Protein AF-A0A812I9F2-F1 (afdb_monomer_lite)

Structure (mmCIF, N/CA/C/O backbone):
data_AF-A0A812I9F2-F1
#
_entry.id   AF-A0A812I9F2-F1
#
loop_
_atom_site.group_PDB
_atom_site.id
_atom_site.type_symbol
_atom_site.label_atom_id
_atom_site.label_alt_id
_atom_site.label_comp_id
_atom_site.label_asym_id
_atom_site.label_entity_id
_atom_site.label_seq_id
_atom_site.pdbx_PDB_ins_code
_atom_site.Cartn_x
_atom_site.Cartn_y
_atom_site.Cartn_z
_atom_site.occupancy
_atom_site.B_iso_or_equiv
_atom_site.auth_seq_id
_atom_site.auth_comp_id
_atom_site.auth_asym_id
_atom_site.auth_atom_id
_atom_site.pdbx_PDB_model_num
ATOM 1 N N . MET A 1 1 ? -6.091 -24.718 44.432 1.00 31.22 1 MET A N 1
ATOM 2 C CA . MET A 1 1 ? -5.448 -23.466 44.876 1.00 31.22 1 MET A CA 1
ATOM 3 C C . MET A 1 1 ? -4.176 -23.290 44.052 1.00 31.22 1 MET A C 1
ATOM 5 O O . MET A 1 1 ? -3.181 -23.912 44.378 1.00 31.22 1 MET A O 1
ATOM 9 N N . LEU A 1 2 ? -4.285 -22.594 42.913 1.00 21.11 2 LEU A N 1
ATOM 10 C CA . LEU A 1 2 ? -3.219 -21.982 42.092 1.00 21.11 2 LEU A CA 1
ATOM 11 C C . LEU A 1 2 ? -3.904 -21.453 40.820 1.00 21.11 2 LEU A C 1
ATOM 13 O O . LEU A 1 2 ? -3.881 -22.077 39.764 1.00 21.11 2 LEU A O 1
ATOM 17 N N . SER A 1 3 ? -4.612 -20.332 40.969 1.00 21.31 3 SER A N 1
ATOM 18 C CA . SER A 1 3 ? -5.111 -19.554 39.835 1.00 21.31 3 SER A CA 1
ATOM 19 C C . SER A 1 3 ? -4.039 -18.527 39.496 1.00 21.31 3 SER A C 1
ATOM 21 O O . SER A 1 3 ? -3.909 -17.521 40.187 1.00 21.31 3 SER A O 1
ATOM 23 N N . PHE A 1 4 ? -3.248 -18.793 38.459 1.00 21.31 4 PHE A N 1
ATOM 24 C CA . PHE A 1 4 ? -2.405 -17.769 37.852 1.00 21.31 4 PHE A CA 1
ATOM 25 C C . PHE A 1 4 ? -3.306 -16.850 37.021 1.00 21.31 4 PHE A C 1
ATOM 27 O O . PHE A 1 4 ? -3.625 -17.158 35.876 1.00 21.31 4 PHE A O 1
ATOM 34 N N . TYR A 1 5 ? -3.748 -15.740 37.610 1.00 24.72 5 TYR A N 1
ATOM 35 C CA . TYR A 1 5 ? -4.308 -14.618 36.859 1.00 24.72 5 TYR A CA 1
ATOM 36 C C . TYR A 1 5 ? -3.137 -13.795 36.311 1.00 24.72 5 TYR A C 1
ATOM 38 O O . TYR A 1 5 ? -2.415 -13.158 37.072 1.00 24.72 5 TYR A O 1
ATOM 46 N N . HIS A 1 6 ? -2.903 -13.859 35.001 1.00 27.20 6 HIS A N 1
ATOM 47 C CA . HIS A 1 6 ? -2.081 -12.870 34.303 1.00 27.20 6 HIS A CA 1
ATOM 48 C C . HIS A 1 6 ? -2.978 -11.681 33.950 1.00 27.20 6 HIS A C 1
ATOM 50 O O . HIS A 1 6 ? -4.017 -11.870 33.320 1.00 27.20 6 HIS A O 1
ATOM 56 N N . SER A 1 7 ? -2.574 -10.481 34.363 1.00 28.03 7 SER A N 1
ATOM 57 C CA . SER A 1 7 ? -3.155 -9.200 33.954 1.00 28.03 7 SER A CA 1
ATOM 58 C C . SER A 1 7 ? -3.117 -9.083 32.429 1.00 28.03 7 SER A C 1
ATOM 60 O O . SER A 1 7 ? -2.037 -9.067 31.835 1.00 28.03 7 SER A O 1
ATOM 62 N N . GLY A 1 8 ? -4.283 -9.075 31.784 1.00 29.31 8 GLY A N 1
ATOM 63 C CA . GLY A 1 8 ? -4.397 -9.038 30.331 1.00 29.31 8 GLY A CA 1
ATOM 64 C C . GLY A 1 8 ? -4.693 -7.626 29.848 1.00 29.31 8 GLY A C 1
ATOM 65 O O . GLY A 1 8 ? -5.786 -7.117 30.036 1.00 29.31 8 GLY A O 1
ATOM 66 N N . HIS A 1 9 ? -3.762 -6.975 29.156 1.00 29.94 9 HIS A N 1
ATOM 67 C CA . HIS A 1 9 ? -4.069 -5.686 28.530 1.00 29.94 9 HIS A CA 1
ATOM 68 C C . HIS A 1 9 ? -4.963 -5.890 27.303 1.00 29.94 9 HIS A C 1
ATOM 70 O O . HIS A 1 9 ? -4.575 -6.551 26.328 1.00 29.94 9 HIS A O 1
ATOM 76 N N . ILE A 1 10 ? -6.173 -5.332 27.342 1.00 27.94 10 ILE A N 1
ATOM 77 C CA . ILE A 1 10 ? -7.157 -5.410 26.260 1.00 27.94 10 ILE A CA 1
ATOM 78 C C . ILE A 1 10 ? -7.170 -4.094 25.496 1.00 27.94 10 ILE A C 1
ATOM 80 O O . ILE A 1 10 ? -7.808 -3.138 25.907 1.00 27.94 10 ILE A O 1
ATOM 84 N N . ILE A 1 11 ? -6.543 -4.038 24.325 1.00 30.27 11 ILE A N 1
ATOM 85 C CA . ILE A 1 11 ? -6.516 -2.808 23.527 1.00 30.27 11 ILE A CA 1
ATOM 86 C C . ILE A 1 11 ? -7.736 -2.734 22.602 1.00 30.27 11 ILE A C 1
ATOM 88 O O . ILE A 1 11 ? -7.785 -3.315 21.521 1.00 30.27 11 ILE A O 1
ATOM 92 N N . GLY A 1 12 ? -8.750 -1.990 23.043 1.00 31.00 12 GLY A N 1
ATOM 93 C CA . GLY A 1 12 ? -9.941 -1.654 22.262 1.00 31.00 12 GLY A CA 1
ATOM 94 C C . GLY A 1 12 ? -9.641 -0.662 21.138 1.00 31.00 12 GLY A C 1
ATOM 95 O O . GLY A 1 12 ? -9.859 0.538 21.272 1.00 31.00 12 GLY A O 1
ATOM 96 N N . LEU A 1 13 ? -9.142 -1.166 20.015 1.00 38.97 13 LEU A N 1
ATOM 97 C CA . LEU A 1 13 ? -8.785 -0.362 18.850 1.00 38.97 13 LEU A CA 1
ATOM 98 C C . LEU A 1 13 ? -9.997 -0.122 17.947 1.00 38.97 13 LEU A C 1
ATOM 100 O O . LEU A 1 13 ? -10.330 -0.918 17.078 1.00 38.97 13 LEU A O 1
ATOM 104 N N . ILE A 1 14 ? -10.654 1.003 18.166 1.00 39.31 14 ILE A N 1
ATOM 105 C CA . ILE A 1 14 ? -11.904 1.339 17.505 1.00 39.31 14 ILE A CA 1
ATOM 106 C C . ILE A 1 14 ? -11.666 1.792 16.060 1.00 39.31 14 ILE A C 1
ATOM 108 O O . ILE A 1 14 ? -11.095 2.849 15.810 1.00 39.31 14 ILE A O 1
ATOM 112 N N . TYR A 1 15 ? -12.154 1.002 15.104 1.00 33.28 15 TYR A N 1
ATOM 113 C CA . TYR A 1 15 ? -12.151 1.331 13.677 1.00 33.28 15 TYR A CA 1
ATOM 114 C C . TYR A 1 15 ? -13.565 1.331 13.106 1.00 33.28 15 TYR A C 1
ATOM 116 O O . TYR A 1 15 ? -14.396 0.518 13.515 1.00 33.28 15 TYR A O 1
ATOM 124 N N . CYS A 1 16 ? -13.801 2.211 12.134 1.00 28.17 16 CYS A N 1
ATOM 125 C CA . CYS A 1 16 ? -14.999 2.254 11.309 1.00 28.17 16 CYS A CA 1
ATOM 126 C C . CYS A 1 16 ? -14.646 2.518 9.844 1.00 28.17 16 CYS A C 1
ATOM 128 O O . CYS A 1 16 ? -13.629 3.135 9.536 1.00 28.17 16 CYS A O 1
ATOM 130 N N . ASN A 1 17 ? -15.434 1.936 8.944 1.00 40.22 17 ASN A N 1
ATOM 131 C CA . ASN A 1 17 ? -14.971 1.496 7.633 1.00 40.22 17 ASN A CA 1
ATOM 132 C C . ASN A 1 17 ? -15.967 1.882 6.528 1.00 40.22 17 ASN A C 1
ATOM 134 O O . ASN A 1 17 ? -17.121 1.470 6.593 1.00 40.22 17 ASN A O 1
ATOM 138 N N . GLY A 1 18 ? -15.503 2.611 5.505 1.00 26.86 18 GLY A N 1
ATOM 139 C CA . GLY A 1 18 ? -16.322 3.014 4.349 1.00 26.86 18 GLY A CA 1
ATOM 140 C C . GLY A 1 18 ? -15.877 4.277 3.600 1.00 26.86 18 GLY A C 1
ATOM 141 O O . GLY A 1 18 ? -16.561 4.716 2.689 1.00 26.86 18 GLY A O 1
ATOM 142 N N . SER A 1 19 ? -14.762 4.889 3.985 1.00 23.67 19 SER A N 1
ATOM 143 C CA . SER A 1 19 ? -13.927 5.824 3.224 1.00 23.67 19 SER A CA 1
ATOM 144 C C . SER A 1 19 ? -12.768 6.094 4.152 1.00 23.67 19 SER A C 1
ATOM 146 O O . SER A 1 19 ? -12.944 6.650 5.231 1.00 23.67 19 SER A O 1
ATOM 148 N N . VAL A 1 20 ? -11.567 5.683 3.781 1.00 25.41 20 VAL A N 1
ATOM 149 C CA . VAL A 1 20 ? -10.409 6.273 4.428 1.00 25.41 20 VAL A CA 1
ATOM 150 C C . VAL A 1 20 ? -10.506 7.710 3.907 1.00 25.41 20 VAL A C 1
ATOM 152 O O . VAL A 1 20 ? -10.278 7.878 2.720 1.00 25.41 20 VAL A O 1
ATOM 155 N N . THR A 1 21 ? -10.890 8.692 4.739 1.00 22.19 21 THR A N 1
ATOM 156 C CA . THR A 1 21 ? -10.525 10.128 4.746 1.00 22.19 21 THR A CA 1
ATOM 157 C C . THR A 1 21 ? -10.865 10.731 6.124 1.00 22.19 21 THR A C 1
ATOM 159 O O . THR A 1 21 ? -11.982 10.574 6.593 1.00 22.19 21 THR A O 1
ATOM 162 N N . VAL A 1 22 ? -9.903 11.399 6.774 1.00 23.80 22 VAL A N 1
ATOM 163 C CA . VAL A 1 22 ? -10.093 12.483 7.751 1.00 23.80 22 VAL A CA 1
ATOM 164 C C . VAL A 1 22 ? -9.168 13.637 7.300 1.00 23.80 22 VAL A C 1
ATOM 166 O O . VAL A 1 22 ? -8.305 14.107 8.021 1.00 23.80 22 VAL A O 1
ATOM 169 N N . ALA A 1 23 ? -9.244 14.085 6.047 1.00 21.00 23 ALA A N 1
ATOM 170 C CA . ALA A 1 23 ? -10.250 15.113 5.766 1.00 21.00 23 ALA A CA 1
ATOM 171 C C . ALA A 1 23 ? -11.642 14.714 6.195 1.00 21.00 23 ALA A C 1
ATOM 173 O O . ALA A 1 23 ? -12.295 13.853 5.612 1.00 21.00 23 ALA A O 1
ATOM 174 N N . PHE A 1 24 ? -12.163 15.463 7.140 1.00 28.53 24 PHE A N 1
ATOM 175 C CA . PHE A 1 24 ? -13.543 15.824 6.954 1.00 28.53 24 PHE A CA 1
ATOM 176 C C . PHE A 1 24 ? -13.554 16.998 5.979 1.00 28.53 24 PHE A C 1
ATOM 178 O O . PHE A 1 24 ? -13.071 18.068 6.339 1.00 28.53 24 PHE A O 1
ATOM 185 N N . PRO A 1 25 ? -14.204 16.889 4.816 1.00 25.45 25 PRO A N 1
ATOM 186 C CA . PRO A 1 25 ? -15.279 17.820 4.587 1.00 25.45 25 PRO A CA 1
ATOM 187 C C . PRO A 1 25 ? -16.397 17.428 5.552 1.00 25.45 25 PRO A C 1
ATOM 189 O O . PRO A 1 25 ? -17.146 16.505 5.275 1.00 25.45 25 PRO A O 1
ATOM 192 N N . ALA A 1 26 ? -16.472 18.055 6.724 1.00 33.19 26 ALA A N 1
ATOM 193 C CA . ALA A 1 26 ? -17.659 18.097 7.587 1.00 33.19 26 ALA A CA 1
ATOM 194 C C . ALA A 1 26 ? -18.512 16.811 7.856 1.00 33.19 26 ALA A C 1
ATOM 196 O O . ALA A 1 26 ? -19.620 16.963 8.365 1.00 33.19 26 ALA A O 1
ATOM 197 N N . ARG A 1 27 ? -18.103 15.563 7.546 1.00 38.56 27 ARG A N 1
ATOM 198 C CA . ARG A 1 27 ? -18.991 14.378 7.634 1.00 38.56 27 ARG A CA 1
ATOM 199 C C . ARG A 1 27 ? -18.264 13.079 8.000 1.00 38.56 27 ARG A C 1
ATOM 201 O O . ARG A 1 27 ? -18.002 12.240 7.147 1.00 38.56 27 ARG A O 1
ATOM 208 N N . CYS A 1 28 ? -18.013 12.874 9.292 1.00 53.62 28 CYS A N 1
ATOM 209 C CA . CYS A 1 28 ? -17.974 11.516 9.841 1.00 53.62 28 CYS A CA 1
ATOM 210 C C . CYS A 1 28 ? -19.391 10.965 9.690 1.00 53.62 28 CYS A C 1
ATOM 212 O O . CYS A 1 28 ? -20.335 11.603 10.166 1.00 53.62 28 CYS A O 1
ATOM 214 N N . ALA A 1 29 ? -19.578 9.844 8.992 1.00 61.56 29 ALA A N 1
ATOM 215 C CA . ALA A 1 29 ? -20.908 9.265 8.918 1.00 61.56 29 ALA A CA 1
ATOM 216 C C . ALA A 1 29 ? -21.316 8.859 10.338 1.00 61.56 29 ALA A C 1
ATOM 218 O O . ALA A 1 29 ? -20.565 8.192 11.045 1.00 61.56 29 ALA A O 1
ATOM 219 N N . ALA A 1 30 ? -22.510 9.255 10.780 1.00 75.75 30 ALA A N 1
ATOM 220 C CA . ALA A 1 30 ? -22.985 8.956 12.134 1.00 75.75 30 ALA A CA 1
ATOM 221 C C . ALA A 1 30 ? -22.925 7.449 12.475 1.00 75.75 30 ALA A C 1
ATOM 223 O O . ALA A 1 30 ? -22.800 7.074 13.638 1.00 75.75 30 ALA A O 1
ATOM 224 N N . GLN A 1 31 ? -22.967 6.590 11.452 1.00 78.19 31 GLN A N 1
ATOM 225 C CA . GLN A 1 31 ? -22.840 5.136 11.559 1.00 78.19 31 GLN A CA 1
ATOM 226 C C . GLN A 1 31 ? -21.445 4.684 12.013 1.00 78.19 31 GLN A C 1
ATOM 228 O O . GLN A 1 31 ? -21.349 3.753 12.806 1.00 78.19 31 GLN A O 1
ATOM 233 N N . ASP A 1 32 ? -20.379 5.367 11.592 1.00 80.44 32 ASP A N 1
ATOM 234 C CA . ASP A 1 32 ? -19.016 5.050 12.024 1.00 80.44 32 ASP A CA 1
ATOM 235 C C . ASP A 1 32 ? -18.849 5.352 13.520 1.00 80.44 32 ASP A C 1
ATOM 237 O O . ASP A 1 32 ? -18.303 4.571 14.292 1.00 80.44 32 ASP A O 1
ATOM 241 N N . ILE A 1 33 ? -19.447 6.437 14.007 1.00 85.31 33 ILE A N 1
ATOM 242 C CA . ILE A 1 33 ? -19.445 6.713 15.448 1.00 85.31 33 ILE A CA 1
ATOM 243 C C . ILE A 1 33 ? -20.237 5.634 16.214 1.00 85.31 33 ILE A C 1
ATOM 245 O O . ILE A 1 33 ? -19.860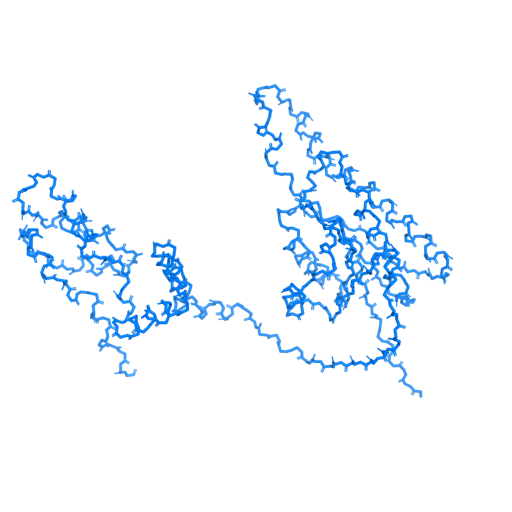 5.247 17.319 1.00 85.31 33 ILE A O 1
ATOM 249 N N . GLN A 1 34 ? -21.315 5.097 15.639 1.00 88.38 34 GLN A N 1
ATOM 250 C CA . GLN A 1 34 ? -22.081 4.014 16.264 1.00 88.38 34 GLN A CA 1
ATOM 251 C C . GLN A 1 34 ? -21.315 2.688 16.303 1.00 88.38 34 GLN A C 1
ATOM 253 O O . GLN A 1 34 ? -21.336 2.016 17.337 1.00 88.38 34 GLN A O 1
ATOM 258 N N . GLY A 1 35 ? -20.628 2.320 15.218 1.00 86.50 35 GLY A N 1
ATOM 259 C CA . GLY A 1 35 ? -19.768 1.137 15.186 1.00 86.50 35 GLY A CA 1
ATOM 260 C C . GLY A 1 35 ? -18.638 1.246 16.205 1.00 86.50 35 GLY A C 1
ATOM 261 O O . GLY A 1 35 ? -18.375 0.306 16.957 1.00 86.50 35 GLY A O 1
ATOM 262 N N . ALA A 1 36 ? -18.053 2.438 16.308 1.00 88.69 36 ALA A N 1
ATOM 263 C CA . ALA A 1 36 ? -17.041 2.778 17.290 1.00 88.69 36 ALA A CA 1
ATOM 264 C C . ALA A 1 36 ? -17.523 2.621 18.737 1.00 88.69 36 ALA A C 1
ATOM 266 O O . ALA A 1 36 ? -16.883 1.941 19.542 1.00 88.69 36 ALA A O 1
ATOM 267 N N . LYS A 1 37 ? -18.694 3.190 19.049 1.00 92.25 37 LYS A N 1
ATOM 268 C CA . LYS A 1 37 ? -19.346 3.022 20.351 1.00 92.25 37 LYS A CA 1
ATOM 269 C C . LYS A 1 37 ? -19.558 1.538 20.657 1.00 92.25 37 LYS A C 1
ATOM 271 O O . LYS A 1 37 ? -19.169 1.095 21.726 1.00 92.25 37 LYS A O 1
ATOM 276 N N . GLN A 1 38 ? -20.091 0.744 19.727 1.00 88.38 38 GLN A N 1
ATOM 277 C CA . GLN A 1 38 ? -20.343 -0.692 19.943 1.00 88.38 38 GLN A CA 1
ATOM 278 C C . GLN A 1 38 ? -19.075 -1.501 20.228 1.00 88.38 38 GLN A C 1
ATOM 280 O O . GLN A 1 38 ? -19.081 -2.323 21.145 1.00 88.38 38 GLN A O 1
ATOM 285 N N . ALA A 1 39 ? -17.997 -1.254 19.480 1.00 87.06 39 ALA A N 1
ATOM 286 C CA . ALA A 1 39 ? -16.708 -1.889 19.732 1.00 87.06 39 ALA A CA 1
ATOM 287 C C . ALA A 1 39 ? -16.196 -1.572 21.144 1.00 87.06 39 ALA A C 1
ATOM 289 O O . ALA A 1 39 ? -15.760 -2.482 21.848 1.00 87.06 39 ALA A O 1
ATOM 290 N N . MET A 1 40 ? -16.339 -0.317 21.589 1.00 91.94 40 MET A N 1
ATOM 291 C CA . MET A 1 40 ? -15.997 0.089 22.955 1.00 91.94 40 MET A CA 1
ATOM 292 C C . MET A 1 40 ? -16.831 -0.654 24.004 1.00 91.94 40 MET A C 1
ATOM 294 O O . MET A 1 40 ? -16.274 -1.224 24.939 1.00 91.94 40 MET A O 1
ATOM 298 N N . ARG A 1 41 ? -18.161 -0.714 23.829 1.00 92.94 41 ARG A N 1
ATOM 299 C CA . ARG A 1 41 ? -19.055 -1.423 24.763 1.00 92.94 41 ARG A CA 1
ATOM 300 C C . ARG A 1 41 ? -18.653 -2.889 24.918 1.00 92.94 41 ARG A C 1
ATOM 302 O O . ARG A 1 41 ? -18.578 -3.389 26.034 1.00 92.94 41 ARG A O 1
ATOM 309 N N . LYS A 1 42 ? -18.341 -3.563 23.806 1.00 89.44 42 LYS A N 1
ATOM 310 C CA . LYS A 1 42 ? -17.907 -4.967 23.816 1.00 89.44 42 LYS A CA 1
ATOM 311 C C . LYS A 1 42 ? -16.530 -5.153 24.457 1.00 89.44 42 LYS A C 1
ATOM 313 O O . LYS A 1 42 ? -16.326 -6.134 25.165 1.00 89.44 42 LYS A O 1
ATOM 318 N N . ALA A 1 43 ? -15.601 -4.223 24.235 1.00 88.50 43 ALA A N 1
ATOM 319 C CA . ALA A 1 43 ? -14.299 -4.257 24.894 1.00 88.50 43 ALA A CA 1
ATOM 320 C C . ALA A 1 43 ? -14.445 -4.152 26.425 1.00 88.50 43 ALA A C 1
ATOM 322 O O . ALA A 1 43 ? -13.840 -4.941 27.144 1.00 88.50 43 ALA A O 1
ATOM 323 N N . ILE A 1 44 ? -15.302 -3.250 26.920 1.00 90.75 44 ILE A N 1
ATOM 324 C CA . ILE A 1 44 ? -15.586 -3.065 28.358 1.00 90.75 44 ILE A CA 1
ATOM 325 C C . ILE A 1 44 ? -16.320 -4.277 28.961 1.00 90.75 44 ILE A C 1
ATOM 327 O O . ILE A 1 44 ? -16.045 -4.688 30.093 1.00 90.75 44 ILE A O 1
ATOM 331 N N . ASP A 1 45 ? -17.245 -4.876 28.209 1.00 92.00 45 ASP A N 1
ATOM 332 C CA . ASP A 1 45 ? -17.974 -6.075 28.632 1.00 92.00 45 ASP A CA 1
ATOM 333 C C . ASP A 1 45 ? -17.022 -7.254 28.900 1.00 92.00 45 ASP A C 1
ATOM 335 O O . ASP A 1 45 ? -17.116 -7.915 29.938 1.00 92.00 45 ASP A O 1
ATOM 339 N N . ILE A 1 46 ? -16.032 -7.446 28.022 1.00 88.00 46 ILE A N 1
ATOM 340 C CA . ILE A 1 46 ? -15.046 -8.533 28.117 1.00 88.00 46 ILE A CA 1
ATOM 341 C C . ILE A 1 46 ? -13.911 -8.211 29.103 1.00 88.00 46 ILE A C 1
ATOM 343 O O . ILE A 1 46 ? -13.360 -9.131 29.709 1.00 88.00 46 ILE A O 1
ATOM 347 N N . ALA A 1 47 ? -13.577 -6.934 29.294 1.00 86.56 47 ALA A N 1
ATOM 348 C CA . ALA A 1 47 ? -12.498 -6.510 30.181 1.00 86.56 47 ALA A CA 1
ATOM 349 C C . ALA A 1 47 ? -12.741 -6.869 31.653 1.00 86.56 47 ALA A C 1
ATOM 351 O O . ALA A 1 47 ? -13.856 -6.761 32.185 1.00 86.56 47 ALA A O 1
ATOM 352 N N . GLN A 1 48 ? -11.667 -7.297 32.313 1.00 88.50 48 GLN A N 1
ATOM 353 C CA . GLN A 1 48 ? -11.602 -7.599 33.737 1.00 88.50 48 GLN A CA 1
ATOM 354 C C . GLN A 1 48 ? -11.064 -6.392 34.527 1.00 88.50 48 GLN A C 1
ATOM 356 O O . GLN A 1 48 ? -10.404 -5.517 33.961 1.00 88.50 48 GLN A O 1
ATOM 361 N N . PRO A 1 49 ? -11.337 -6.309 35.843 1.00 87.75 49 PRO A N 1
ATOM 362 C CA . PRO A 1 49 ? -10.736 -5.285 36.692 1.00 87.75 49 PRO A CA 1
ATOM 363 C C . PRO A 1 49 ? -9.205 -5.367 36.643 1.00 87.75 49 PRO A C 1
ATOM 365 O O . PRO A 1 49 ? -8.633 -6.422 36.909 1.00 87.75 49 PRO A O 1
ATOM 368 N N . GLY A 1 50 ? -8.553 -4.251 36.316 1.00 85.19 50 GLY A N 1
ATOM 369 C CA . GLY A 1 50 ? -7.100 -4.175 36.131 1.00 85.19 50 GLY A CA 1
ATOM 370 C C . GLY A 1 50 ? -6.641 -4.207 34.671 1.00 85.19 50 GLY A C 1
ATOM 371 O O . GLY A 1 50 ? -5.489 -3.867 34.404 1.00 85.19 50 GLY A O 1
ATOM 372 N N . ASP A 1 51 ? -7.526 -4.533 33.725 1.00 86.69 51 ASP A N 1
ATOM 373 C CA . ASP A 1 51 ? -7.208 -4.433 32.303 1.00 86.69 51 ASP A CA 1
ATOM 374 C C . ASP A 1 51 ? -7.126 -2.956 31.875 1.00 86.69 51 ASP A C 1
ATOM 376 O O . ASP A 1 51 ? -7.822 -2.079 32.402 1.00 86.69 51 ASP A O 1
ATOM 380 N N . LYS A 1 52 ? -6.277 -2.674 30.882 1.00 88.06 52 LYS A N 1
ATOM 381 C CA . LYS A 1 52 ? -6.154 -1.350 30.261 1.00 88.06 52 LYS A CA 1
ATOM 382 C C . LYS A 1 52 ? -6.669 -1.374 28.828 1.00 88.06 52 LYS A C 1
ATOM 384 O O . LYS A 1 52 ? -6.184 -2.162 28.018 1.00 88.06 52 LYS A O 1
ATOM 389 N N . ILE A 1 53 ? -7.576 -0.450 28.509 1.00 87.81 53 ILE A N 1
ATOM 390 C CA . ILE A 1 53 ? -8.107 -0.209 27.166 1.00 87.81 53 ILE A CA 1
ATOM 391 C C . ILE A 1 53 ? -7.407 0.990 26.539 1.00 87.81 53 ILE A C 1
ATOM 393 O O . ILE A 1 53 ? -7.330 2.052 27.143 1.00 87.81 53 ILE A O 1
ATOM 397 N N . VAL A 1 54 ? -6.909 0.840 25.309 1.00 87.81 54 VAL A N 1
ATOM 398 C CA . VAL A 1 54 ? -6.347 1.955 24.532 1.00 87.81 54 VAL A CA 1
ATOM 399 C C . VAL A 1 54 ? -7.219 2.203 23.304 1.00 87.81 54 VAL A C 1
ATOM 401 O O . VAL A 1 54 ? -7.218 1.411 22.365 1.00 87.81 54 VAL A O 1
ATOM 404 N N . ALA A 1 55 ? -7.956 3.308 23.318 1.00 89.38 55 ALA A N 1
ATOM 405 C CA . ALA A 1 55 ? -8.769 3.783 22.211 1.00 89.38 55 ALA A CA 1
ATOM 406 C C . ALA A 1 55 ? -7.902 4.599 21.247 1.00 89.38 55 ALA A C 1
ATOM 408 O O . ALA A 1 55 ? -7.381 5.658 21.605 1.00 89.38 55 ALA A O 1
ATOM 409 N N . LEU A 1 56 ? -7.751 4.118 20.015 1.00 87.06 56 LEU A N 1
ATOM 410 C CA . LEU A 1 56 ? -6.933 4.779 19.004 1.00 87.06 56 LEU A CA 1
ATOM 411 C C . LEU A 1 56 ? -7.795 5.529 17.986 1.00 87.06 56 LEU A C 1
ATOM 413 O O . LEU A 1 56 ? -8.768 4.981 17.477 1.00 87.06 56 LEU A O 1
ATOM 417 N N . ASN A 1 57 ? -7.384 6.743 17.631 1.00 86.88 57 ASN A N 1
ATOM 418 C CA . ASN A 1 57 ? -7.895 7.472 16.475 1.00 86.88 57 ASN A CA 1
ATOM 419 C C . ASN A 1 57 ? -6.769 7.670 15.445 1.00 86.88 57 ASN A C 1
ATOM 421 O O . ASN A 1 57 ? -5.716 8.220 15.783 1.00 86.88 57 ASN A O 1
ATOM 425 N N . ILE A 1 58 ? -6.990 7.233 14.203 1.00 85.56 58 ILE A N 1
ATOM 426 C CA . ILE A 1 58 ? -6.083 7.449 13.066 1.00 85.56 58 ILE A CA 1
ATOM 427 C C . ILE A 1 58 ? -6.803 8.371 12.084 1.00 85.56 58 ILE A C 1
ATOM 429 O O . ILE A 1 58 ? -7.679 7.909 11.346 1.00 85.56 58 ILE A O 1
ATOM 433 N N . PRO A 1 59 ? -6.464 9.669 12.050 1.00 81.69 59 PRO A N 1
ATOM 434 C CA . PRO A 1 59 ? -6.945 10.534 10.986 1.00 81.69 59 PRO A CA 1
ATOM 435 C C . PRO A 1 59 ? -6.422 9.994 9.645 1.00 81.69 59 PRO A C 1
ATOM 437 O O . PRO A 1 59 ? -5.267 9.580 9.566 1.00 81.69 59 PRO A O 1
ATOM 440 N N . LYS A 1 60 ? -7.197 9.999 8.557 1.00 76.31 60 LYS A N 1
ATOM 441 C CA . LYS A 1 60 ? -6.536 9.896 7.245 1.00 76.31 60 LYS A CA 1
ATOM 442 C C . LYS A 1 60 ? -5.946 11.242 6.879 1.00 76.31 60 LYS A C 1
ATOM 444 O O . LYS A 1 60 ? -6.567 12.261 7.140 1.00 76.31 60 LYS A O 1
ATOM 449 N N . LEU A 1 61 ? -4.867 11.247 6.117 1.00 71.81 61 LEU A N 1
ATOM 450 C CA . LEU A 1 61 ? -4.579 12.389 5.261 1.00 71.81 61 LEU A CA 1
ATOM 451 C C . LEU A 1 61 ? -5.771 12.738 4.361 1.00 71.81 61 LEU A C 1
ATOM 453 O O . LEU A 1 61 ? -6.331 11.895 3.657 1.00 71.81 61 LEU A O 1
ATOM 457 N N . VAL A 1 62 ? -6.159 14.009 4.402 1.00 64.44 62 VAL A N 1
ATOM 458 C CA . VAL A 1 62 ? -7.015 14.602 3.382 1.00 64.44 62 VAL A CA 1
ATOM 459 C C . VAL A 1 62 ? -6.314 14.427 2.040 1.00 64.44 62 VAL A C 1
ATOM 461 O O . VAL A 1 62 ? -5.177 14.878 1.930 1.00 64.44 62 VAL A O 1
ATOM 464 N N . PRO A 1 63 ? -6.928 13.796 1.023 1.00 56.66 63 PRO A N 1
ATOM 465 C CA . PRO A 1 63 ? -6.375 13.856 -0.314 1.00 56.66 63 PRO A CA 1
ATOM 466 C C . PRO A 1 63 ? -6.231 15.323 -0.710 1.00 56.66 63 PRO A C 1
ATOM 468 O O . PRO A 1 63 ? -7.197 16.086 -0.619 1.00 56.66 63 PRO A O 1
ATOM 471 N N . GLU A 1 64 ? -5.048 15.688 -1.197 1.00 55.25 64 GLU A N 1
ATOM 472 C CA . GLU A 1 64 ? -4.729 16.990 -1.801 1.00 55.25 64 GLU A CA 1
ATOM 473 C C . GLU A 1 64 ? -5.767 17.418 -2.855 1.00 55.25 64 GLU A C 1
ATOM 475 O O . GLU A 1 64 ? -5.913 18.596 -3.155 1.00 55.25 64 GLU A O 1
ATOM 480 N N . MET A 1 65 ? -6.584 16.480 -3.341 1.00 50.22 65 MET A N 1
ATOM 481 C CA . MET A 1 65 ? -7.737 16.735 -4.195 1.00 50.22 65 MET A CA 1
ATOM 482 C C . MET A 1 65 ? -8.772 17.734 -3.649 1.00 50.22 65 MET A C 1
ATOM 484 O O . MET A 1 65 ? -9.469 18.350 -4.446 1.00 50.22 65 MET A O 1
ATOM 488 N N . MET A 1 66 ? -8.912 17.928 -2.329 1.00 58.53 66 MET A N 1
ATOM 489 C CA . MET A 1 66 ? -9.775 19.023 -1.843 1.00 58.53 66 MET A CA 1
ATOM 490 C C . MET A 1 66 ? -9.168 20.401 -2.145 1.00 58.53 66 MET A C 1
ATOM 492 O O . MET A 1 66 ? -9.908 21.359 -2.363 1.00 58.53 66 MET A O 1
ATOM 496 N N . LEU A 1 67 ? -7.837 20.481 -2.214 1.00 60.59 67 LEU A N 1
ATOM 497 C CA . LEU A 1 67 ? -7.098 21.687 -2.581 1.00 60.59 67 LEU A CA 1
ATOM 498 C C . LEU A 1 67 ? -7.055 21.879 -4.103 1.00 60.59 67 LEU A C 1
ATOM 500 O O . LEU A 1 67 ? -7.068 23.014 -4.559 1.00 60.59 67 LEU A O 1
ATOM 504 N N . SER A 1 68 ? -7.103 20.805 -4.903 1.00 61.00 68 SER A N 1
ATOM 505 C CA . SER A 1 68 ? -7.113 20.919 -6.373 1.00 61.00 68 SER A CA 1
ATOM 506 C C . SER A 1 68 ? -8.401 21.519 -6.951 1.00 61.00 68 SER A C 1
ATOM 508 O O . SER A 1 68 ? -8.439 21.857 -8.128 1.00 61.00 68 SER A O 1
ATOM 510 N N . SER A 1 69 ? -9.465 21.629 -6.152 1.00 59.38 69 SER A N 1
ATOM 511 C CA . SER A 1 69 ? -10.711 22.321 -6.521 1.00 59.38 69 SER A CA 1
ATOM 512 C C . SER A 1 69 ? -10.726 23.816 -6.164 1.00 59.38 69 SER A C 1
ATOM 514 O O . SER A 1 69 ? -11.696 24.500 -6.491 1.00 59.38 69 SER A O 1
ATOM 516 N N . MET A 1 70 ? -9.676 24.346 -5.522 1.00 64.69 70 MET A N 1
ATOM 517 C CA . MET A 1 70 ? -9.468 25.794 -5.432 1.00 64.69 70 MET A CA 1
ATOM 518 C C . MET A 1 70 ? -8.798 26.249 -6.731 1.00 64.69 70 MET A C 1
ATOM 520 O O . MET A 1 70 ? -7.602 26.063 -6.923 1.00 64.69 70 MET A O 1
ATOM 524 N N . ASN A 1 71 ? -9.594 26.808 -7.646 1.00 66.69 71 ASN A N 1
ATOM 525 C CA . ASN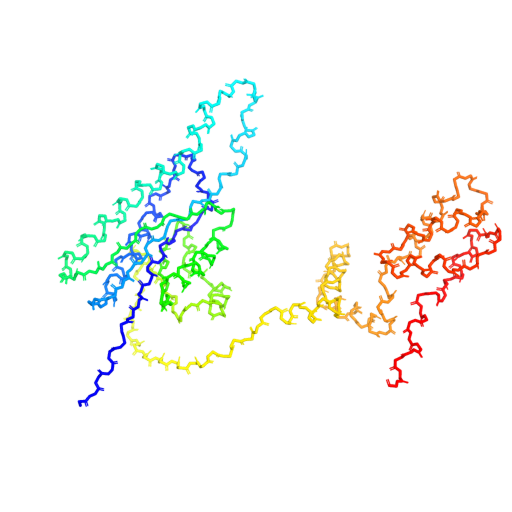 A 1 71 ? -9.134 27.250 -8.969 1.00 66.69 71 ASN A CA 1
ATOM 526 C C . ASN A 1 71 ? -8.098 28.387 -8.934 1.00 66.69 71 ASN A C 1
ATOM 528 O O . ASN A 1 71 ? -7.518 28.683 -9.975 1.00 66.69 71 ASN A O 1
ATOM 532 N N . ASP A 1 72 ? -7.863 29.011 -7.779 1.00 74.62 72 ASP A N 1
ATOM 533 C CA . ASP A 1 72 ? -6.846 30.045 -7.628 1.00 74.62 72 ASP A CA 1
ATOM 534 C C . ASP A 1 72 ? -6.015 29.810 -6.352 1.00 74.62 72 ASP A C 1
ATOM 536 O O . ASP A 1 72 ? -6.486 30.080 -5.243 1.00 74.62 72 ASP A O 1
ATOM 540 N N . PRO A 1 73 ? -4.789 29.264 -6.466 1.00 68.62 73 PRO A N 1
ATOM 541 C CA . PRO A 1 73 ? -3.899 29.095 -5.323 1.00 68.62 73 PRO A CA 1
ATOM 542 C C . PRO A 1 73 ? -3.381 30.433 -4.762 1.00 68.62 73 PRO A C 1
ATOM 544 O O . PRO A 1 73 ? -2.782 30.427 -3.689 1.00 68.62 73 PRO A O 1
ATOM 547 N N . GLY A 1 74 ? -3.605 31.565 -5.447 1.00 80.69 74 GLY A N 1
ATOM 548 C CA . GLY A 1 74 ? -3.180 32.894 -4.998 1.00 80.69 74 GLY A CA 1
ATOM 549 C C . GLY A 1 74 ? -4.010 33.484 -3.852 1.00 80.69 74 GLY A C 1
ATOM 550 O O . GLY A 1 74 ? -3.485 34.285 -3.081 1.00 80.69 74 GLY A O 1
ATOM 551 N N . ASP A 1 75 ? -5.265 33.055 -3.690 1.00 77.94 75 ASP A N 1
ATOM 552 C CA . ASP A 1 75 ? -6.197 33.606 -2.689 1.00 77.94 75 ASP A CA 1
ATOM 553 C C . ASP A 1 75 ? -6.178 32.860 -1.340 1.00 77.94 75 ASP A C 1
ATOM 555 O O . ASP A 1 75 ? -6.829 33.268 -0.372 1.00 77.94 75 ASP A O 1
ATOM 559 N N . ALA A 1 76 ? -5.439 31.754 -1.237 1.00 75.38 76 ALA A N 1
ATOM 560 C CA . ALA A 1 76 ? -5.355 30.982 -0.005 1.00 75.38 76 ALA A CA 1
ATOM 561 C C . ALA A 1 76 ? -4.344 31.617 0.966 1.00 75.38 76 ALA A C 1
ATOM 563 O O . ALA A 1 76 ? -3.136 31.404 0.868 1.00 75.38 76 ALA A O 1
ATOM 564 N N . THR A 1 77 ? -4.839 32.388 1.937 1.00 82.38 77 THR A N 1
ATOM 565 C CA . THR A 1 77 ? -4.004 32.942 3.014 1.00 82.38 77 THR A CA 1
ATOM 566 C C . THR A 1 77 ? -3.377 31.833 3.866 1.00 82.38 77 THR A C 1
ATOM 568 O O . THR A 1 77 ? -3.968 30.770 4.074 1.00 82.38 77 THR A O 1
ATOM 571 N N . GLU A 1 78 ? -2.192 32.092 4.425 1.00 81.06 78 GLU A N 1
ATOM 572 C CA . GLU A 1 78 ? -1.478 31.161 5.316 1.00 81.06 78 GLU A CA 1
ATOM 573 C C . GLU A 1 78 ? -2.331 30.748 6.536 1.00 81.06 78 GLU A C 1
ATOM 575 O O . GLU A 1 78 ? -2.303 29.596 6.971 1.00 81.06 78 GLU A O 1
ATOM 580 N N . GLU A 1 79 ? -3.199 31.645 7.020 1.00 80.62 79 GLU A N 1
ATOM 581 C CA . GLU A 1 79 ? -4.184 31.353 8.071 1.00 80.62 79 GLU A CA 1
ATOM 582 C C . GLU A 1 79 ? -5.223 30.303 7.651 1.00 80.62 79 GLU A C 1
ATOM 584 O O . GLU A 1 79 ? -5.632 29.475 8.468 1.00 80.62 79 GLU A O 1
ATOM 589 N N . THR A 1 80 ? -5.623 30.282 6.376 1.00 76.75 80 THR A N 1
ATOM 590 C CA . THR A 1 80 ? -6.555 29.278 5.844 1.00 76.75 80 THR A CA 1
ATOM 591 C C . THR A 1 80 ? -5.894 27.899 5.817 1.00 76.75 80 THR A C 1
ATOM 593 O O . THR A 1 80 ? -6.509 26.912 6.226 1.00 76.75 80 THR A O 1
ATOM 596 N N . PHE A 1 81 ? -4.614 27.822 5.442 1.00 72.88 81 PHE A N 1
ATOM 597 C CA . PHE A 1 81 ? -3.837 26.581 5.523 1.00 72.88 81 PHE A CA 1
ATOM 598 C C . PHE A 1 81 ? -3.639 26.110 6.967 1.00 72.88 81 PHE A C 1
ATOM 600 O O . PHE A 1 81 ? -3.834 24.928 7.257 1.00 72.88 81 PHE A O 1
ATOM 607 N N . ALA A 1 82 ? -3.334 27.021 7.895 1.00 75.69 82 ALA A N 1
ATOM 608 C CA . ALA A 1 82 ? -3.219 26.696 9.315 1.00 75.69 82 ALA A CA 1
ATOM 609 C C . ALA A 1 82 ? -4.557 26.217 9.913 1.00 75.69 82 ALA A C 1
ATOM 611 O O . ALA A 1 82 ? -4.585 25.292 10.730 1.00 75.69 82 ALA A O 1
ATOM 612 N N . ALA A 1 83 ? -5.685 26.795 9.490 1.00 71.94 83 ALA A N 1
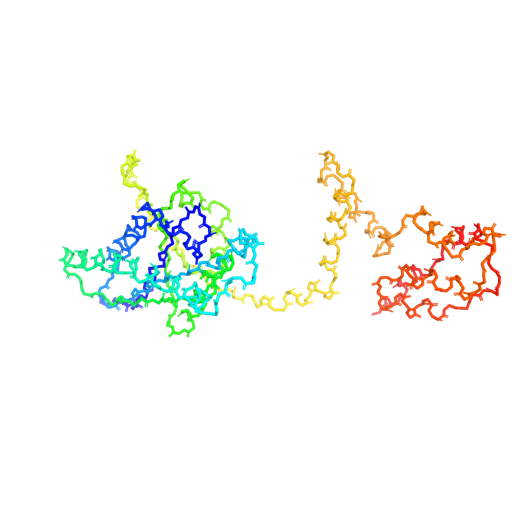ATOM 613 C CA . ALA A 1 83 ? -7.012 26.345 9.898 1.00 71.94 83 ALA A CA 1
ATOM 614 C C . ALA A 1 83 ? -7.325 24.943 9.352 1.00 71.94 83 ALA A C 1
ATOM 616 O O . ALA A 1 83 ? -7.777 24.086 10.114 1.00 71.94 83 ALA A O 1
ATOM 617 N N . LEU A 1 84 ? -7.022 24.676 8.075 1.00 68.19 84 LEU A N 1
ATOM 618 C CA . LEU A 1 84 ? -7.197 23.362 7.446 1.00 68.19 84 LEU A CA 1
ATOM 619 C C . LEU A 1 84 ? -6.313 22.285 8.094 1.00 68.19 84 LEU A C 1
ATOM 621 O O . LEU A 1 84 ? -6.788 21.174 8.332 1.00 68.19 84 LEU A O 1
ATOM 625 N N . ALA A 1 85 ? -5.074 22.621 8.463 1.00 67.88 85 ALA A N 1
ATOM 626 C CA . ALA A 1 85 ? -4.166 21.721 9.177 1.00 67.88 85 ALA A CA 1
ATOM 627 C C . ALA A 1 85 ? -4.680 21.339 10.580 1.00 67.88 85 ALA A C 1
ATOM 629 O O . ALA A 1 85 ? -4.405 20.243 11.068 1.00 67.88 85 ALA A O 1
ATOM 630 N N . ASN A 1 86 ? -5.481 22.206 11.212 1.00 71.19 86 ASN A N 1
ATOM 631 C CA . ASN A 1 86 ? -6.081 21.973 12.529 1.00 71.19 86 ASN A CA 1
ATOM 632 C C . ASN A 1 86 ? -7.497 21.358 12.482 1.00 71.19 86 ASN A C 1
ATOM 634 O O . ASN A 1 86 ? -8.062 21.017 13.523 1.00 71.19 86 ASN A O 1
ATOM 638 N N . LEU A 1 87 ? -8.105 21.177 11.306 1.00 69.81 87 LEU A N 1
ATOM 639 C CA . LEU A 1 87 ? -9.418 20.524 11.201 1.00 69.81 87 LEU A CA 1
ATOM 640 C C . LEU A 1 87 ? -9.411 19.040 11.615 1.00 69.81 87 LEU A C 1
ATOM 642 O O . LEU A 1 87 ? -10.339 18.633 12.325 1.00 69.81 87 LEU A O 1
ATOM 646 N N . PRO A 1 88 ? -8.402 18.222 11.245 1.00 66.81 88 PRO A N 1
ATOM 647 C CA . PRO A 1 88 ? -8.345 16.823 11.663 1.00 66.81 88 PRO A CA 1
ATOM 648 C C . PRO A 1 88 ? -8.316 16.662 13.187 1.00 66.81 88 PRO A C 1
ATOM 650 O O . PRO A 1 88 ? -8.947 15.746 13.719 1.00 66.81 88 PRO A O 1
ATOM 653 N N . SER A 1 89 ? -7.646 17.574 13.904 1.00 71.81 89 SER A N 1
ATOM 654 C CA . SER A 1 89 ? -7.562 17.523 15.367 1.00 71.81 89 SER A CA 1
ATOM 655 C C . SER A 1 89 ? -8.912 17.836 16.022 1.00 71.81 89 SER A C 1
ATOM 657 O O . SER A 1 89 ? -9.371 17.058 16.856 1.00 71.81 89 SER A O 1
ATOM 659 N N . ARG A 1 90 ? -9.616 18.892 15.586 1.00 75.75 90 ARG A N 1
ATOM 660 C CA . ARG A 1 90 ? -10.947 19.261 16.115 1.00 75.75 90 ARG A CA 1
ATOM 661 C C . ARG A 1 90 ? -12.037 18.232 15.838 1.00 75.75 90 ARG A C 1
ATOM 663 O O . ARG A 1 90 ? -12.922 18.015 16.660 1.00 75.75 90 ARG A O 1
ATOM 670 N N . ALA A 1 91 ? -12.022 17.608 14.670 1.00 70.31 91 ALA A N 1
ATOM 671 C CA . ALA A 1 91 ? -13.018 16.588 14.375 1.00 70.31 91 ALA A CA 1
ATOM 672 C C . ALA A 1 91 ? -12.730 15.278 15.127 1.00 70.31 91 ALA A C 1
ATOM 674 O O . ALA A 1 91 ? -13.657 14.597 15.572 1.00 70.31 91 ALA A O 1
ATOM 675 N N . GLY A 1 92 ? -11.446 14.968 15.344 1.00 78.00 92 GLY A N 1
ATOM 676 C CA . GLY A 1 92 ? -11.020 13.864 16.195 1.00 78.00 92 GLY A CA 1
ATOM 677 C C . GLY A 1 92 ? -11.492 14.007 17.644 1.00 78.00 92 GLY A C 1
ATOM 678 O O . GLY A 1 92 ? -11.975 13.028 18.212 1.00 78.00 92 GLY A O 1
ATOM 679 N N . THR A 1 93 ? -11.430 15.210 18.228 1.00 83.75 93 THR A N 1
ATOM 680 C CA . THR A 1 93 ? -11.832 15.430 19.630 1.00 83.75 93 THR A CA 1
ATOM 681 C C . THR A 1 93 ? -13.322 15.194 19.864 1.00 83.75 93 THR A C 1
ATOM 683 O O . THR A 1 93 ? -13.684 14.566 20.856 1.00 83.75 93 THR A O 1
ATOM 686 N N . ASN A 1 94 ? -14.197 15.614 18.944 1.00 85.31 94 ASN A N 1
ATOM 687 C CA . ASN A 1 94 ? -15.641 15.377 19.068 1.00 85.31 94 ASN A CA 1
ATOM 688 C C . ASN A 1 94 ? -15.988 13.883 19.032 1.00 85.31 94 ASN A C 1
ATOM 690 O O . ASN A 1 94 ? -16.821 13.413 19.807 1.00 85.31 94 ASN A O 1
ATOM 694 N N . MET A 1 95 ? -15.340 13.121 18.146 1.00 83.69 95 MET A N 1
ATOM 695 C CA . MET A 1 95 ? -15.534 11.673 18.080 1.00 83.69 95 MET A CA 1
ATOM 696 C C . MET A 1 95 ? -15.020 10.989 19.349 1.00 83.69 95 MET A C 1
ATOM 698 O O . MET A 1 95 ? -15.707 10.138 19.909 1.00 83.69 95 MET A O 1
ATOM 702 N N . GLN A 1 96 ? -13.845 11.393 19.834 1.00 87.38 96 GLN A N 1
ATOM 703 C CA . GLN A 1 96 ? -13.294 10.882 21.085 1.00 87.38 96 GLN A CA 1
ATOM 704 C C . GLN A 1 96 ? -14.200 11.183 22.275 1.00 87.38 96 GLN A C 1
ATOM 706 O O . GLN A 1 96 ? -14.421 10.291 23.085 1.00 87.38 96 GLN A O 1
ATOM 711 N N . ALA A 1 97 ? -14.778 12.384 22.353 1.00 92.94 97 ALA A N 1
ATOM 712 C CA . ALA A 1 97 ? -15.727 12.743 23.402 1.00 92.94 97 ALA A CA 1
ATOM 713 C C . ALA A 1 97 ? -16.963 11.830 23.386 1.00 92.94 97 ALA A C 1
ATOM 715 O O . ALA A 1 97 ? -17.339 11.294 24.422 1.00 92.94 97 ALA A O 1
ATOM 716 N N . GLN A 1 98 ? -17.541 11.571 22.209 1.00 91.56 98 GLN A N 1
ATOM 717 C CA . GLN A 1 98 ? -18.704 10.687 22.086 1.00 91.56 98 GLN A CA 1
ATOM 718 C C . GLN A 1 98 ? -18.392 9.221 22.408 1.00 91.56 98 GLN A C 1
ATOM 720 O O . GLN A 1 98 ? -19.229 8.512 22.968 1.00 91.56 98 GLN A O 1
ATOM 725 N N . VAL A 1 99 ? -17.214 8.731 22.019 1.00 90.81 99 VAL A N 1
ATOM 726 C CA . VAL A 1 99 ? -16.771 7.375 22.373 1.00 90.81 99 VAL A CA 1
ATOM 727 C C . VAL A 1 99 ? -16.484 7.283 23.871 1.00 90.81 99 VAL A C 1
ATOM 729 O O . VAL A 1 99 ? -16.825 6.277 24.487 1.00 90.81 99 VAL A O 1
ATOM 732 N N . LYS A 1 100 ? -15.919 8.341 24.459 1.00 94.19 100 LYS A N 1
ATOM 733 C CA . LYS A 1 100 ? -15.648 8.437 25.892 1.00 94.19 100 LYS A CA 1
ATOM 734 C C . LYS A 1 100 ? -16.920 8.435 26.726 1.00 94.19 100 LYS A C 1
ATOM 736 O O . LYS A 1 100 ? -17.014 7.649 27.658 1.00 94.19 100 LYS A O 1
ATOM 741 N N . GLU A 1 101 ? -17.915 9.221 26.338 1.00 96.25 101 GLU A N 1
ATOM 742 C CA . GLU A 1 101 ? -19.242 9.212 26.958 1.00 96.25 101 GLU A CA 1
ATOM 743 C C . GLU A 1 101 ? -19.855 7.802 26.931 1.00 96.25 101 GLU A C 1
ATOM 745 O O . GLU A 1 101 ? -20.267 7.278 27.962 1.00 96.25 101 GLU A O 1
ATOM 750 N N . ALA A 1 102 ? -19.816 7.122 25.779 1.00 94.25 102 ALA A N 1
ATOM 751 C CA . ALA A 1 102 ? -20.331 5.756 25.665 1.00 94.25 102 ALA A CA 1
ATOM 752 C C . ALA A 1 102 ? -19.545 4.731 26.506 1.00 94.25 102 ALA A C 1
ATOM 754 O O . ALA A 1 102 ? -20.124 3.738 26.951 1.00 94.25 102 ALA A O 1
ATOM 755 N N . ALA A 1 103 ? -18.241 4.946 26.702 1.00 93.94 103 ALA A N 1
ATOM 756 C CA . ALA A 1 103 ? -17.418 4.127 27.584 1.00 93.94 103 ALA A CA 1
ATOM 757 C C . ALA A 1 103 ? -17.811 4.335 29.054 1.00 93.94 103 ALA A C 1
ATOM 759 O O . ALA A 1 103 ? -18.000 3.363 29.779 1.00 93.94 103 ALA A O 1
ATOM 760 N N . GLU A 1 104 ? -17.973 5.588 29.483 1.00 96.50 104 GLU A N 1
ATOM 761 C CA . GLU A 1 104 ? -18.377 5.954 30.846 1.00 96.50 104 GLU A CA 1
ATOM 762 C C . GLU A 1 104 ? -19.778 5.432 31.189 1.00 96.50 104 GLU A C 1
ATOM 764 O O . GLU A 1 104 ? -19.982 4.880 32.272 1.00 96.50 104 GLU A O 1
ATOM 769 N N . GLU A 1 105 ? -20.727 5.525 30.253 1.00 97.62 105 GLU A N 1
ATOM 770 C CA . GLU A 1 105 ? -22.069 4.955 30.398 1.00 97.62 105 GLU A CA 1
ATOM 771 C C . GLU A 1 105 ? -22.037 3.440 30.642 1.00 97.62 105 GLU A C 1
ATOM 773 O O . GLU A 1 105 ? -22.694 2.951 31.564 1.00 97.62 105 GLU A O 1
ATOM 778 N N . GLU A 1 106 ? -21.269 2.682 29.849 1.00 95.44 106 GLU A N 1
ATOM 779 C CA . GLU A 1 106 ? -21.178 1.226 30.023 1.00 95.44 106 GLU A CA 1
ATOM 780 C C . GLU A 1 106 ? -20.364 0.827 31.259 1.00 95.44 106 GLU A C 1
ATOM 782 O O . GLU A 1 106 ? -20.755 -0.108 31.957 1.00 95.44 106 GLU A O 1
ATOM 787 N N . MET A 1 107 ? -19.290 1.551 31.597 1.00 94.69 107 MET A N 1
ATOM 788 C CA . MET A 1 107 ? -18.548 1.328 32.847 1.00 94.69 107 MET A CA 1
ATOM 789 C C . MET A 1 107 ? -19.453 1.534 34.067 1.00 94.69 107 MET A C 1
ATOM 791 O O . MET A 1 107 ? -19.482 0.689 34.964 1.00 94.69 107 MET A O 1
ATOM 795 N N . LYS A 1 108 ? -20.270 2.597 34.063 1.00 97.50 108 LYS A N 1
ATOM 796 C CA . LYS A 1 108 ? -21.254 2.874 35.119 1.00 97.50 108 LYS A CA 1
ATOM 797 C C . LYS A 1 108 ? -22.340 1.802 35.192 1.00 97.50 108 LYS A C 1
ATOM 799 O O . LYS A 1 108 ? -22.736 1.408 36.285 1.00 97.50 108 LYS A O 1
ATOM 804 N N . LYS A 1 109 ? -22.820 1.324 34.044 1.00 97.75 109 LYS A N 1
ATOM 805 C CA . LYS A 1 109 ? -23.856 0.288 33.957 1.00 97.75 109 LYS A CA 1
ATOM 806 C C . LYS A 1 109 ? -23.371 -1.079 34.443 1.00 97.75 109 LYS A C 1
ATOM 808 O O . LYS A 1 109 ? -24.138 -1.791 35.083 1.00 97.75 109 LYS A O 1
ATOM 813 N N . LEU A 1 110 ? -22.122 -1.440 34.148 1.00 95.81 110 LEU A N 1
ATOM 814 C CA . LEU A 1 110 ? -21.516 -2.708 34.569 1.00 95.81 110 LEU A CA 1
ATOM 815 C C . LEU A 1 110 ? -20.865 -2.638 35.959 1.00 95.81 110 LEU A C 1
ATOM 817 O O . LEU A 1 110 ? -20.503 -3.678 36.503 1.00 95.81 110 LEU A O 1
ATOM 821 N N . GLY A 1 111 ? -20.702 -1.440 36.530 1.00 96.81 111 GLY A N 1
ATOM 822 C CA . GLY A 1 111 ? -20.025 -1.240 37.813 1.00 96.81 111 GLY A CA 1
ATOM 823 C C . GLY A 1 111 ? -18.540 -1.614 37.774 1.00 96.81 111 GLY A C 1
ATOM 824 O O . GLY A 1 111 ? -17.999 -2.061 38.783 1.00 96.81 111 GLY A O 1
ATOM 825 N N . LYS A 1 112 ? -17.891 -1.482 36.609 1.00 94.25 112 LYS A N 1
ATOM 826 C CA . LYS A 1 112 ? -16.465 -1.784 36.420 1.00 94.25 112 LYS A CA 1
ATOM 827 C C . LYS A 1 112 ? -15.666 -0.491 36.313 1.00 94.25 112 LYS A C 1
ATOM 829 O O . LYS A 1 112 ? -16.046 0.408 35.567 1.00 94.25 112 LYS A O 1
ATOM 834 N N . GLU A 1 113 ? -14.528 -0.437 36.992 1.00 94.56 113 GLU A N 1
ATOM 835 C CA . GLU A 1 113 ? -13.550 0.639 36.847 1.00 94.56 113 GLU A CA 1
ATOM 836 C C . GLU A 1 113 ? -12.375 0.119 36.008 1.00 94.56 113 GLU A C 1
ATOM 838 O O . GLU A 1 113 ? -11.614 -0.744 36.445 1.00 94.56 113 GLU A O 1
ATOM 843 N N . ILE A 1 114 ? -12.288 0.577 34.757 1.00 89.88 114 ILE A N 1
ATOM 844 C CA . ILE A 1 114 ? -11.284 0.143 33.775 1.00 89.88 114 ILE A CA 1
ATOM 845 C C . ILE A 1 114 ? -10.507 1.374 33.305 1.00 89.88 114 ILE A C 1
ATOM 847 O O . ILE A 1 114 ? -11.090 2.426 33.043 1.00 89.88 114 ILE A O 1
ATOM 851 N N . SER A 1 115 ? -9.183 1.253 33.176 1.00 88.12 115 SER A N 1
ATOM 852 C CA . SER A 1 115 ? -8.350 2.348 32.669 1.00 88.12 115 SER A CA 1
ATOM 853 C C . SER A 1 115 ? -8.497 2.450 31.152 1.00 88.12 115 SER A C 1
ATOM 855 O O . SER A 1 115 ? -8.076 1.546 30.430 1.00 88.12 115 SER A O 1
ATOM 857 N N . VAL A 1 116 ? -9.091 3.542 30.661 1.00 90.00 116 VAL A N 1
ATOM 858 C CA . VAL A 1 116 ? -9.244 3.809 29.223 1.00 90.00 116 VAL A CA 1
ATOM 859 C C . VAL A 1 116 ? -8.355 4.985 28.811 1.00 90.00 116 VAL A C 1
ATOM 861 O O . VAL A 1 116 ? -8.543 6.109 29.271 1.00 90.00 116 VAL A O 1
ATOM 864 N N . ASP A 1 117 ? -7.391 4.725 27.933 1.00 88.88 117 ASP A N 1
ATOM 865 C CA . ASP A 1 117 ? -6.431 5.690 27.390 1.00 88.88 117 ASP A CA 1
ATOM 866 C C . ASP A 1 117 ? -6.811 6.055 25.948 1.00 88.88 117 ASP A C 1
ATOM 868 O O . ASP A 1 117 ? -7.026 5.171 25.121 1.00 88.88 117 ASP A O 1
ATOM 872 N N . TYR A 1 118 ? -6.903 7.346 25.630 1.00 88.31 118 TYR A N 1
ATOM 873 C CA . TYR A 1 118 ? -7.325 7.832 24.312 1.00 88.31 118 TYR A CA 1
ATOM 874 C C . TYR A 1 118 ? -6.127 8.427 23.580 1.00 88.31 118 TYR A C 1
ATOM 876 O O . TYR A 1 118 ? -5.613 9.476 23.964 1.00 88.31 118 TYR A O 1
ATOM 884 N N . LYS A 1 119 ? -5.697 7.785 22.491 1.00 87.19 119 LYS A N 1
ATOM 885 C CA . LYS A 1 119 ? -4.535 8.212 21.702 1.00 87.19 119 LYS A CA 1
ATOM 886 C C . LYS A 1 119 ? -4.945 8.618 20.290 1.00 87.19 119 LYS A C 1
ATOM 888 O O . LYS A 1 119 ? -5.619 7.870 19.584 1.00 87.19 119 LYS A O 1
ATOM 893 N N . VAL A 1 120 ? -4.503 9.799 19.860 1.00 86.31 120 VAL A N 1
ATOM 894 C CA . VAL A 1 120 ? -4.537 10.212 18.449 1.00 86.31 120 VAL A CA 1
ATOM 895 C C . VAL A 1 120 ? -3.180 9.892 17.838 1.00 86.31 120 VAL A C 1
ATOM 897 O O . VAL A 1 120 ? -2.148 10.224 18.415 1.00 86.31 120 VAL A O 1
ATOM 900 N N . THR A 1 121 ? -3.177 9.234 16.687 1.00 85.38 121 THR A N 1
ATOM 901 C CA . THR A 1 121 ? -1.951 8.900 15.949 1.00 85.38 121 THR A CA 1
ATOM 902 C C . THR A 1 121 ? -1.726 9.849 14.787 1.00 85.38 121 THR A C 1
ATOM 904 O O . THR A 1 121 ? -2.598 10.648 14.440 1.00 85.38 121 THR A O 1
ATOM 907 N N . GLN A 1 122 ? -0.530 9.775 14.202 1.00 84.56 122 GLN A N 1
ATOM 908 C CA . GLN A 1 122 ? -0.224 10.540 13.005 1.00 84.56 122 GLN A CA 1
ATOM 909 C C . GLN A 1 122 ? -1.170 10.144 11.863 1.00 84.56 122 GLN A C 1
ATOM 911 O O . GLN A 1 122 ? -1.520 8.964 11.741 1.00 84.56 122 GLN A O 1
ATOM 916 N N . PRO A 1 123 ? -1.585 11.109 11.027 1.00 83.00 123 PRO A N 1
ATOM 917 C CA . PRO A 1 123 ? -2.407 10.808 9.875 1.00 83.00 123 PRO A CA 1
ATOM 918 C C . PRO A 1 123 ? -1.741 9.786 8.946 1.00 83.00 123 PRO A C 1
ATOM 920 O O . PRO A 1 123 ? -0.546 9.889 8.680 1.00 83.00 123 PRO A O 1
ATOM 923 N N . SER A 1 124 ? -2.508 8.832 8.415 1.00 82.06 124 SER A N 1
ATOM 924 C CA . SER A 1 124 ? -2.006 7.853 7.435 1.00 82.06 124 SER A CA 1
ATOM 925 C C . SER A 1 124 ? -2.821 7.898 6.147 1.00 82.06 124 SER A C 1
ATOM 927 O O . SER A 1 124 ? -4.039 8.056 6.193 1.00 82.06 124 SER A O 1
ATOM 929 N N . GLY A 1 125 ? -2.173 7.767 4.986 1.00 79.88 125 GLY A N 1
ATOM 930 C CA . GLY A 1 125 ? -2.870 7.649 3.697 1.00 79.88 125 GLY A CA 1
ATOM 931 C C . GLY A 1 125 ? -3.631 6.326 3.571 1.00 79.88 125 GLY A C 1
ATOM 932 O O . GLY A 1 125 ? -4.703 6.274 2.965 1.00 79.88 125 GLY A O 1
ATOM 933 N N . ASP A 1 126 ? -3.115 5.285 4.225 1.00 80.69 126 ASP A N 1
ATOM 934 C CA . ASP A 1 126 ? -3.746 3.982 4.370 1.00 80.69 126 ASP A CA 1
ATOM 935 C C . ASP A 1 126 ? -3.996 3.696 5.857 1.00 80.69 126 ASP A C 1
ATOM 937 O O . ASP A 1 126 ? -3.079 3.554 6.669 1.00 80.69 126 ASP A O 1
ATOM 941 N N . VAL A 1 127 ? -5.268 3.619 6.242 1.00 75.44 127 VAL A N 1
ATOM 942 C CA . VAL A 1 127 ? -5.633 3.392 7.645 1.00 75.44 127 VAL A CA 1
ATOM 943 C C . VAL A 1 127 ? -5.204 1.999 8.101 1.00 75.44 127 VAL A C 1
ATOM 945 O O . VAL A 1 127 ? -4.941 1.813 9.282 1.00 75.44 127 VAL A O 1
ATOM 948 N N . LYS A 1 128 ? -5.048 1.027 7.200 1.00 80.00 128 LYS A N 1
ATOM 949 C CA . LYS A 1 128 ? -4.679 -0.341 7.582 1.00 80.00 128 LYS A CA 1
ATOM 950 C C . LYS A 1 128 ? -3.235 -0.416 8.053 1.00 80.00 128 LYS A C 1
ATOM 952 O O . LYS A 1 128 ? -2.977 -0.881 9.163 1.00 80.00 128 LYS A O 1
ATOM 957 N N . SER A 1 129 ? -2.308 0.113 7.259 1.00 83.81 129 SER A N 1
ATOM 958 C CA . SER A 1 129 ? -0.923 0.309 7.698 1.00 83.81 129 SER A CA 1
ATOM 959 C C . SER A 1 129 ? -0.843 1.216 8.928 1.00 83.81 129 SER A C 1
ATOM 961 O O . SER A 1 129 ? -0.069 0.916 9.833 1.00 83.81 129 SER A O 1
ATOM 963 N N . GLY A 1 130 ? -1.702 2.237 9.029 1.00 84.00 130 GLY A N 1
ATOM 964 C CA . GLY A 1 130 ? -1.826 3.080 10.222 1.00 84.00 130 GLY A CA 1
ATOM 965 C C . GLY A 1 130 ? -2.190 2.296 11.490 1.00 84.00 130 GLY A C 1
ATOM 966 O O . GLY A 1 130 ? -1.533 2.459 12.517 1.00 84.00 130 GLY A O 1
ATOM 967 N N . ILE A 1 131 ? -3.178 1.393 11.423 1.00 82.50 131 ILE A N 1
ATOM 968 C CA . ILE A 1 131 ? -3.568 0.529 12.550 1.00 82.50 131 ILE A CA 1
ATOM 969 C C . ILE A 1 131 ? -2.420 -0.409 12.906 1.00 82.50 131 ILE A C 1
ATOM 971 O O . ILE A 1 131 ? -2.092 -0.533 14.079 1.00 82.50 131 ILE A O 1
ATOM 975 N N . LEU A 1 132 ? -1.777 -1.046 11.924 1.00 83.69 132 LEU A N 1
ATOM 976 C CA . LEU A 1 132 ? -0.649 -1.947 12.181 1.00 83.69 132 LEU A CA 1
ATOM 977 C C . LEU A 1 132 ? 0.547 -1.217 12.807 1.00 83.69 132 LEU A C 1
ATOM 979 O O . LEU A 1 132 ? 1.136 -1.716 13.765 1.00 83.69 132 LEU A O 1
ATOM 983 N N . ALA A 1 133 ? 0.894 -0.032 12.305 1.00 86.75 133 ALA A N 1
ATOM 984 C CA . ALA A 1 133 ? 1.964 0.796 12.853 1.00 86.75 133 ALA A CA 1
ATOM 985 C C . ALA A 1 133 ? 1.636 1.249 14.279 1.00 86.75 133 ALA A C 1
ATOM 987 O O . ALA A 1 133 ? 2.468 1.134 15.177 1.00 86.75 133 ALA A O 1
ATOM 988 N N . ALA A 1 134 ? 0.400 1.679 14.519 1.00 82.25 134 ALA A N 1
ATOM 989 C CA . ALA A 1 134 ? -0.040 2.062 15.847 1.00 82.25 134 ALA A CA 1
ATOM 990 C C . ALA A 1 134 ? -0.095 0.873 16.812 1.00 82.25 134 ALA A C 1
ATOM 992 O O . ALA A 1 134 ? 0.341 1.007 17.951 1.00 82.25 134 ALA A O 1
ATOM 993 N N . CYS A 1 135 ? -0.537 -0.307 16.365 1.00 80.06 135 CYS A N 1
ATOM 994 C CA . CYS A 1 135 ? -0.422 -1.541 17.136 1.00 80.06 135 CYS A CA 1
ATOM 995 C C . CYS A 1 135 ? 1.034 -1.793 17.519 1.00 80.06 135 CYS A C 1
ATOM 997 O O . CYS A 1 135 ? 1.289 -2.060 18.682 1.00 80.06 135 CYS A O 1
ATOM 999 N N . LYS A 1 136 ? 1.995 -1.659 16.594 1.00 83.62 136 LYS A N 1
ATOM 1000 C CA . LYS A 1 136 ? 3.428 -1.824 16.900 1.00 83.62 136 LYS A CA 1
ATOM 1001 C C . LYS A 1 136 ? 3.916 -0.817 17.942 1.00 83.62 136 LYS A C 1
ATOM 1003 O O . LYS A 1 136 ? 4.570 -1.221 18.895 1.00 83.62 136 LYS A O 1
ATOM 1008 N N . ILE A 1 137 ? 3.562 0.461 17.807 1.00 79.94 137 ILE A N 1
ATOM 1009 C CA . ILE A 1 137 ? 3.948 1.507 18.769 1.00 79.94 137 ILE A CA 1
ATOM 1010 C C . ILE A 1 137 ? 3.353 1.213 20.147 1.00 79.94 137 ILE A C 1
ATOM 1012 O O . ILE A 1 137 ? 4.043 1.292 21.160 1.00 79.94 137 ILE A O 1
ATOM 1016 N N . VAL A 1 138 ? 2.074 0.843 20.200 1.00 69.00 138 VAL A N 1
ATOM 1017 C CA . VAL A 1 138 ? 1.406 0.533 21.463 1.00 69.00 138 VAL A CA 1
ATOM 1018 C C . VAL A 1 138 ? 1.954 -0.764 22.064 1.00 69.00 138 VAL A C 1
ATOM 1020 O O . VAL A 1 138 ? 2.169 -0.805 23.267 1.00 69.00 138 VAL A O 1
ATOM 1023 N N . LEU A 1 139 ? 2.274 -1.774 21.249 1.00 67.12 139 LEU A N 1
ATOM 1024 C CA . LEU A 1 139 ? 2.958 -3.000 21.673 1.00 67.12 139 LEU A CA 1
ATOM 1025 C C . LEU A 1 139 ? 4.344 -2.713 22.266 1.00 67.12 139 LEU A C 1
ATOM 1027 O O . LEU A 1 139 ? 4.740 -3.372 23.220 1.00 67.12 139 LEU A O 1
ATOM 1031 N N . GLN A 1 140 ? 5.069 -1.740 21.710 1.00 77.25 140 GLN A N 1
ATOM 1032 C CA . GLN A 1 140 ? 6.382 -1.321 22.206 1.00 77.25 140 GLN A CA 1
ATOM 1033 C C . GLN A 1 140 ? 6.289 -0.505 23.502 1.00 77.25 140 GLN A C 1
ATOM 1035 O O . GLN A 1 140 ? 7.173 -0.602 24.345 1.00 77.25 140 GLN A O 1
ATOM 1040 N N . GLN A 1 141 ? 5.235 0.300 23.667 1.00 70.38 141 GLN A N 1
ATOM 1041 C CA . GLN A 1 141 ? 5.049 1.165 24.839 1.00 70.38 141 GLN A CA 1
ATOM 1042 C C . GLN A 1 141 ? 4.319 0.487 26.005 1.00 70.38 141 GLN A C 1
ATOM 1044 O O . GLN A 1 141 ? 4.472 0.911 27.146 1.00 70.38 141 GLN A O 1
ATOM 1049 N N . ALA A 1 142 ? 3.481 -0.510 25.729 1.00 52.62 142 ALA A N 1
ATOM 1050 C CA . ALA A 1 142 ? 2.617 -1.155 26.704 1.00 52.62 142 ALA A CA 1
ATOM 1051 C C . ALA A 1 142 ? 2.590 -2.661 26.439 1.00 52.62 142 ALA A C 1
ATOM 1053 O O . ALA A 1 142 ? 1.947 -3.074 25.482 1.00 52.62 142 ALA A O 1
ATOM 1054 N N . GLU A 1 143 ? 3.311 -3.426 27.268 1.00 54.97 143 GLU A N 1
ATOM 1055 C CA . GLU A 1 143 ? 3.182 -4.852 27.660 1.00 54.97 143 GLU A CA 1
ATOM 1056 C C . GLU A 1 143 ? 2.517 -5.898 26.719 1.00 54.97 143 GLU A C 1
ATOM 1058 O O . GLU A 1 143 ? 2.214 -7.005 27.152 1.00 54.97 143 GLU A O 1
ATOM 1063 N N . GLY A 1 144 ? 2.336 -5.643 25.424 1.00 61.22 144 GLY A N 1
ATOM 1064 C CA . GLY A 1 144 ? 1.593 -6.519 24.523 1.00 61.22 144 GLY A CA 1
ATOM 1065 C C . GLY A 1 144 ? 0.075 -6.271 24.527 1.00 61.22 144 GLY A C 1
ATOM 1066 O O . GLY A 1 144 ? -0.632 -6.727 25.418 1.00 61.22 144 GLY A O 1
ATOM 1067 N N . ALA A 1 145 ? -0.478 -5.643 23.485 1.00 64.12 145 ALA A N 1
ATOM 1068 C CA . ALA A 1 145 ? -1.899 -5.754 23.165 1.00 64.12 145 ALA A CA 1
ATOM 1069 C C . ALA A 1 145 ? -2.259 -7.228 22.929 1.00 64.12 145 ALA A C 1
ATOM 1071 O O . ALA A 1 145 ? -1.573 -7.900 22.160 1.00 64.12 145 ALA A O 1
ATOM 1072 N N . SER A 1 146 ? -3.330 -7.729 23.544 1.00 73.12 146 SER A N 1
ATOM 1073 C CA . SER A 1 146 ? -3.757 -9.129 23.379 1.00 73.12 146 SER A CA 1
ATOM 1074 C C . SER A 1 146 ? -4.965 -9.312 22.449 1.00 73.12 146 SER A C 1
ATOM 1076 O O . SER A 1 146 ? -5.119 -10.376 21.844 1.00 73.12 146 SER A O 1
ATOM 1078 N N . MET A 1 147 ? -5.795 -8.277 22.298 1.00 79.62 147 MET A N 1
ATOM 1079 C CA . MET A 1 147 ? -7.049 -8.311 21.538 1.00 79.62 147 MET A CA 1
ATOM 1080 C C . MET A 1 147 ? -7.250 -7.028 20.733 1.00 79.62 147 MET A C 1
ATOM 1082 O O . MET A 1 147 ? -6.741 -5.976 21.116 1.00 79.62 147 MET A O 1
ATOM 1086 N N . LEU A 1 148 ? -8.005 -7.136 19.634 1.00 82.81 148 LEU A N 1
ATOM 1087 C CA . LEU A 1 148 ? -8.357 -6.043 18.727 1.00 82.81 148 LEU A CA 1
ATOM 1088 C C . LEU A 1 148 ? -9.875 -6.038 18.469 1.00 82.81 148 LEU A C 1
ATOM 1090 O O . LEU A 1 148 ? -10.439 -7.043 18.027 1.00 82.81 148 LEU A O 1
ATOM 1094 N N . PHE A 1 149 ? -10.529 -4.898 18.715 1.00 82.75 149 PHE A N 1
ATOM 1095 C CA . PHE A 1 149 ? -11.984 -4.729 18.599 1.00 82.75 149 PHE A CA 1
ATOM 1096 C C . PHE A 1 149 ? -12.363 -3.722 17.517 1.00 82.75 149 PHE A C 1
ATOM 1098 O O . PHE A 1 149 ? -12.341 -2.523 17.766 1.00 82.75 149 PHE A O 1
ATOM 1105 N N . LEU A 1 150 ? -12.795 -4.194 16.348 1.00 84.56 150 LEU A N 1
ATOM 1106 C CA . LEU A 1 150 ? -13.221 -3.319 15.251 1.00 84.56 150 LEU A CA 1
ATOM 1107 C C . LEU A 1 150 ? -14.752 -3.202 15.216 1.00 84.56 150 LEU A C 1
ATOM 1109 O O . LEU A 1 150 ? -15.479 -4.196 15.328 1.00 84.56 150 LEU A O 1
ATOM 1113 N N . GLY A 1 151 ? -15.239 -1.972 15.053 1.00 81.69 151 GLY A N 1
ATOM 1114 C CA . GLY A 1 151 ? -16.658 -1.673 14.917 1.00 81.69 151 GLY A CA 1
ATOM 1115 C C . GLY A 1 151 ? -17.148 -1.881 13.480 1.00 81.69 151 GLY A C 1
ATOM 1116 O O . GLY A 1 151 ? -16.374 -1.729 12.531 1.00 81.69 151 GLY A O 1
ATOM 1117 N N . PRO A 1 152 ? -18.429 -2.226 13.274 1.00 80.12 152 PRO A N 1
ATOM 1118 C CA . PRO A 1 152 ? -19.006 -2.251 11.937 1.00 80.12 152 PRO A CA 1
ATOM 1119 C C . PRO A 1 152 ? -19.105 -0.825 11.379 1.00 80.12 152 PRO A C 1
ATOM 1121 O O . PRO A 1 152 ? -19.729 0.040 11.986 1.00 80.12 152 PRO A O 1
ATOM 1124 N N . GLY A 1 153 ? -18.498 -0.599 10.215 1.00 74.25 153 GLY A N 1
ATOM 1125 C CA . GLY A 1 153 ? -18.591 0.661 9.476 1.00 74.25 153 GLY A CA 1
ATOM 1126 C C . GLY A 1 153 ? -19.769 0.739 8.502 1.00 74.25 153 GLY A C 1
ATOM 1127 O O . GLY A 1 153 ? -20.465 -0.258 8.260 1.00 74.25 153 GLY A O 1
ATOM 1128 N N . VAL A 1 154 ? -19.951 1.921 7.905 1.00 65.44 154 VAL A N 1
ATOM 1129 C CA . VAL A 1 154 ? -20.902 2.162 6.805 1.00 65.44 154 VAL A CA 1
ATOM 1130 C C . VAL A 1 154 ? -20.664 1.153 5.669 1.00 65.44 154 VAL A C 1
ATOM 1132 O O . VAL A 1 154 ? -19.568 1.038 5.124 1.00 65.44 154 VAL A O 1
ATOM 1135 N N . GLY A 1 155 ? -21.703 0.406 5.290 1.00 67.06 155 GLY A N 1
ATOM 1136 C CA . GLY A 1 155 ? -21.632 -0.564 4.188 1.00 67.06 155 GLY A CA 1
ATOM 1137 C C . GLY A 1 155 ? -21.196 -1.976 4.582 1.00 67.06 155 GLY A C 1
ATOM 1138 O O . GLY A 1 155 ? -20.970 -2.802 3.710 1.00 67.06 155 GLY A O 1
ATOM 1139 N N . GLY A 1 156 ? -21.092 -2.297 5.877 1.00 53.50 156 GLY A N 1
ATOM 1140 C CA . GLY A 1 156 ? -20.824 -3.677 6.297 1.00 53.50 156 GLY A CA 1
ATOM 1141 C C . GLY A 1 156 ? -19.382 -4.132 6.065 1.00 53.50 156 GLY A C 1
ATOM 1142 O O . GLY A 1 156 ? -19.079 -5.297 6.295 1.00 53.50 156 GLY A O 1
ATOM 1143 N N . ASN A 1 157 ? -18.469 -3.213 5.743 1.00 53.03 157 ASN A N 1
ATOM 1144 C CA . ASN A 1 157 ? -17.034 -3.470 5.569 1.00 53.03 157 ASN A CA 1
ATOM 1145 C C . ASN A 1 157 ? -16.321 -3.971 6.852 1.00 53.03 157 ASN A C 1
ATOM 1147 O O . ASN A 1 157 ? -15.117 -4.202 6.850 1.00 53.03 157 ASN A O 1
ATOM 1151 N N . GLY A 1 158 ? -17.038 -4.100 7.975 1.00 49.59 158 GLY A N 1
ATOM 1152 C CA . GLY A 1 158 ? -16.576 -4.799 9.181 1.00 49.59 158 GLY A CA 1
ATOM 1153 C C . GLY A 1 158 ? -17.080 -6.245 9.314 1.00 49.59 158 GLY A C 1
ATOM 1154 O O . GLY A 1 158 ? -16.703 -6.921 10.266 1.00 49.59 158 GLY A O 1
ATOM 1155 N N . ARG A 1 159 ? -17.955 -6.716 8.413 1.00 47.06 159 ARG A N 1
ATOM 1156 C CA . ARG A 1 159 ? -18.517 -8.079 8.416 1.00 47.06 159 ARG A CA 1
ATOM 1157 C C . ARG A 1 159 ? -17.690 -9.052 7.573 1.00 47.06 159 ARG A C 1
ATOM 1159 O O . ARG A 1 159 ? -17.502 -10.181 8.002 1.00 47.06 159 ARG A O 1
ATOM 1166 N N . GLU A 1 160 ? -17.158 -8.608 6.436 1.00 45.16 160 GLU A N 1
ATOM 1167 C CA . GLU A 1 160 ? -16.290 -9.404 5.556 1.00 45.16 160 GLU A CA 1
ATOM 1168 C C . GLU A 1 160 ? -14.821 -9.024 5.776 1.00 45.16 160 GLU A C 1
ATOM 1170 O O . GLU A 1 160 ? -14.232 -8.213 5.067 1.00 45.16 160 GLU A O 1
ATOM 1175 N N . LEU A 1 161 ? -14.211 -9.606 6.805 1.00 52.75 161 LEU A N 1
ATOM 1176 C CA . LEU A 1 161 ? -12.762 -9.538 7.033 1.00 52.75 161 LEU A CA 1
ATOM 1177 C C . LEU A 1 161 ? -12.016 -10.697 6.343 1.00 52.75 161 LEU A C 1
ATOM 1179 O O . LEU A 1 161 ? -10.876 -10.988 6.700 1.00 52.75 161 LEU A O 1
ATOM 1183 N N . GLU A 1 162 ? -12.638 -11.364 5.368 1.00 49.31 162 GLU A N 1
ATOM 1184 C CA . GLU A 1 162 ? -12.255 -12.724 4.965 1.00 49.31 162 GLU A CA 1
ATOM 1185 C C . GLU A 1 162 ? -10.916 -12.877 4.215 1.00 49.31 162 GLU A C 1
ATOM 1187 O O . GLU A 1 162 ? -10.352 -13.959 4.302 1.00 49.31 162 GLU A O 1
ATOM 1192 N N . PRO A 1 163 ? -10.305 -11.837 3.608 1.00 51.00 163 PRO A N 1
ATOM 1193 C CA . PRO A 1 163 ? -8.875 -11.921 3.244 1.00 51.00 163 PRO A CA 1
ATOM 1194 C C . PRO A 1 163 ? -7.897 -11.326 4.278 1.00 51.00 163 PRO A C 1
ATOM 1196 O O . PRO A 1 163 ? -6.703 -11.608 4.256 1.00 51.00 163 PRO A O 1
ATOM 1199 N N . TRP A 1 164 ? -8.363 -10.444 5.169 1.00 46.78 164 TRP A N 1
ATOM 1200 C CA . TRP A 1 164 ? -7.495 -9.565 5.979 1.00 46.78 164 TRP A CA 1
ATOM 1201 C C . TRP A 1 164 ? -7.268 -10.084 7.394 1.00 46.78 164 TRP A C 1
ATOM 1203 O O . TRP A 1 164 ? -6.231 -9.802 8.001 1.00 46.78 164 TRP A O 1
ATOM 1213 N N . ALA A 1 165 ? -8.230 -10.846 7.922 1.00 50.31 165 ALA A N 1
ATOM 1214 C CA . ALA A 1 165 ? -8.090 -11.520 9.202 1.00 50.31 165 ALA A CA 1
ATOM 1215 C C . ALA A 1 165 ? -6.841 -12.405 9.215 1.00 50.31 165 ALA A C 1
ATOM 1217 O O . ALA A 1 165 ? -6.191 -12.494 10.247 1.00 50.31 165 ALA A O 1
ATOM 1218 N N . ASP A 1 166 ? -6.460 -12.992 8.081 1.00 49.50 166 ASP A N 1
ATOM 1219 C CA . ASP A 1 166 ? -5.299 -13.877 7.991 1.00 49.50 166 ASP A CA 1
ATOM 1220 C C . ASP A 1 166 ? -3.965 -13.115 8.019 1.00 49.50 166 ASP A C 1
ATOM 1222 O O . ASP A 1 166 ? -3.044 -13.526 8.725 1.00 49.50 166 ASP A O 1
ATOM 1226 N N . VAL A 1 167 ? -3.883 -11.934 7.392 1.00 49.06 167 VAL A N 1
ATOM 1227 C CA . VAL A 1 167 ? -2.714 -11.035 7.507 1.00 49.06 167 VAL A CA 1
ATOM 1228 C C . VAL A 1 167 ? -2.549 -10.518 8.942 1.00 49.06 167 VAL A C 1
ATOM 1230 O O . VAL A 1 167 ? -1.426 -10.412 9.443 1.00 49.06 167 VAL A O 1
ATOM 1233 N N . TYR A 1 168 ? -3.661 -10.235 9.629 1.00 54.62 168 TYR A N 1
ATOM 1234 C CA . TYR A 1 168 ? -3.656 -9.878 11.050 1.00 54.62 168 TYR A CA 1
ATOM 1235 C C . TYR A 1 168 ? -3.317 -11.070 11.948 1.00 54.62 168 TYR A C 1
ATOM 1237 O O . TYR A 1 168 ? -2.517 -10.912 12.861 1.00 54.62 168 TYR A O 1
ATOM 1245 N N . LYS A 1 169 ? -3.844 -12.271 11.687 1.00 55.34 169 LYS A N 1
ATOM 1246 C CA . LYS A 1 169 ? -3.473 -13.492 12.425 1.00 55.34 169 LYS A CA 1
ATOM 1247 C C . LYS A 1 169 ? -1.977 -13.791 12.301 1.00 55.34 169 LYS A C 1
ATOM 1249 O O . LYS A 1 169 ? -1.386 -14.264 13.265 1.00 55.34 169 LYS A O 1
ATOM 1254 N N . ALA A 1 170 ? -1.369 -13.495 11.149 1.00 54.69 170 ALA A N 1
ATOM 1255 C CA . ALA A 1 170 ? 0.064 -13.679 10.930 1.00 54.69 170 ALA A CA 1
ATOM 1256 C C . ALA A 1 170 ? 0.933 -12.659 11.694 1.00 54.69 170 ALA A C 1
ATOM 1258 O O . ALA A 1 170 ? 2.027 -13.003 12.137 1.00 54.69 170 ALA A O 1
ATOM 1259 N N . ASN A 1 171 ? 0.458 -11.419 11.883 1.00 52.09 171 ASN A N 1
ATOM 1260 C CA . ASN A 1 171 ? 1.302 -10.297 12.328 1.00 52.09 171 ASN A CA 1
ATOM 1261 C C . ASN A 1 171 ? 0.857 -9.584 13.623 1.00 52.09 171 ASN A C 1
ATOM 1263 O O . ASN A 1 171 ? 1.591 -8.734 14.130 1.00 52.09 171 ASN A O 1
ATOM 1267 N N . ALA A 1 172 ? -0.321 -9.888 14.169 1.00 51.72 172 ALA A N 1
ATOM 1268 C CA . ALA A 1 172 ? -0.981 -9.133 15.237 1.00 51.72 172 ALA A CA 1
ATOM 1269 C C . ALA A 1 172 ? -1.585 -10.075 16.315 1.00 51.72 172 ALA A C 1
ATOM 1271 O O . ALA A 1 172 ? -1.604 -11.293 16.133 1.00 51.72 172 ALA A O 1
ATOM 1272 N N . PRO A 1 173 ? -2.022 -9.559 17.482 1.00 47.06 173 PRO A N 1
ATOM 1273 C CA . PRO A 1 173 ? -2.408 -10.401 18.612 1.00 47.06 173 PRO A CA 1
ATOM 1274 C C . PRO A 1 173 ? -3.748 -11.143 18.441 1.00 47.06 173 PRO A C 1
ATOM 1276 O O . PRO A 1 173 ? -4.573 -10.839 17.583 1.00 47.06 173 PRO A O 1
ATOM 1279 N N . ARG A 1 174 ? -3.915 -12.164 19.291 1.00 54.47 174 ARG A N 1
ATOM 1280 C CA . ARG A 1 174 ? -4.521 -13.484 19.035 1.00 54.47 174 ARG A CA 1
ATOM 1281 C C . ARG A 1 174 ? -6.023 -13.556 18.722 1.00 54.47 174 ARG A C 1
ATOM 1283 O O . ARG A 1 174 ? -6.473 -14.648 18.388 1.00 54.47 174 ARG A O 1
ATOM 1290 N N . VAL A 1 175 ? -6.808 -12.479 18.817 1.00 53.97 175 VAL A N 1
ATOM 1291 C CA . VAL A 1 175 ? -8.265 -12.551 18.579 1.00 53.97 175 VAL A CA 1
ATOM 1292 C C . VAL A 1 175 ? -8.805 -11.250 17.987 1.00 53.97 175 VAL A C 1
ATOM 1294 O O . VAL A 1 175 ? -8.746 -10.194 18.619 1.00 53.97 175 VAL A O 1
ATOM 1297 N N . LEU A 1 176 ? -9.375 -11.350 16.783 1.00 53.34 176 LEU A N 1
ATOM 1298 C CA . LEU A 1 176 ? -10.163 -10.290 16.164 1.00 53.34 176 LEU A CA 1
ATOM 1299 C C . LEU A 1 176 ? -11.642 -10.532 16.470 1.00 53.34 176 LEU A C 1
ATOM 1301 O O . LEU A 1 176 ? -12.223 -11.509 15.997 1.00 53.34 176 LEU A O 1
ATOM 1305 N N . HIS A 1 177 ? -12.260 -9.642 17.243 1.00 60.66 177 HIS A N 1
ATOM 1306 C CA . HIS A 1 177 ? -13.701 -9.684 17.473 1.00 60.66 177 HIS A CA 1
ATOM 1307 C C . HIS A 1 177 ? -14.394 -8.578 16.685 1.00 60.66 177 HIS A C 1
ATOM 1309 O O . HIS A 1 177 ? -14.235 -7.394 16.977 1.00 60.66 177 HIS A O 1
ATOM 1315 N N . THR A 1 178 ? -15.227 -8.974 15.726 1.00 61.56 178 THR A N 1
ATOM 1316 C CA . THR A 1 178 ? -16.168 -8.068 15.067 1.00 61.56 178 THR A CA 1
ATOM 1317 C C . THR A 1 178 ? -17.451 -7.972 15.897 1.00 61.56 178 THR A C 1
ATOM 1319 O O . THR A 1 178 ? -17.871 -8.925 16.572 1.00 61.56 178 THR A O 1
ATOM 1322 N N . CYS A 1 179 ? -18.057 -6.785 15.930 1.00 54.75 179 CYS A N 1
ATOM 1323 C CA . CYS A 1 179 ? -19.382 -6.591 16.518 1.00 54.75 179 CYS A CA 1
ATOM 1324 C C . CYS A 1 179 ? -20.436 -6.655 15.405 1.00 54.75 179 CYS A C 1
ATOM 1326 O O . CYS A 1 179 ? -20.334 -5.889 14.444 1.00 54.75 179 CYS A O 1
ATOM 1328 N N . PRO A 1 180 ? -21.450 -7.533 15.499 1.00 60.69 180 PRO A N 1
ATOM 1329 C CA . PRO A 1 180 ? -22.546 -7.515 14.545 1.00 60.69 180 PRO A CA 1
ATOM 1330 C C . PRO A 1 180 ? -23.377 -6.227 14.717 1.00 60.69 180 PRO A C 1
ATOM 1332 O O . PRO A 1 180 ? -23.572 -5.774 15.845 1.00 60.69 180 PRO A O 1
ATOM 1335 N N . PRO A 1 181 ? -23.901 -5.636 13.628 1.00 58.94 181 PRO A N 1
ATOM 1336 C CA . PRO A 1 181 ? -24.760 -4.458 13.702 1.00 58.94 181 PRO A CA 1
ATOM 1337 C C . PRO A 1 181 ? -26.039 -4.692 14.517 1.00 58.94 181 PRO A C 1
ATOM 1339 O O . PRO A 1 181 ? -26.636 -5.776 14.424 1.00 58.94 181 PRO A O 1
ATOM 1342 N N . PRO A 1 182 ? -26.521 -3.669 15.243 1.00 51.62 182 PRO A N 1
ATOM 1343 C CA . PRO A 1 182 ? -27.757 -3.739 16.007 1.00 51.62 182 PRO A CA 1
ATOM 1344 C C . PRO A 1 182 ? -28.927 -4.013 15.058 1.00 51.62 182 PRO A C 1
ATOM 1346 O O . PRO A 1 182 ? -29.081 -3.351 14.036 1.00 51.62 182 PRO A O 1
ATOM 1349 N N . GLY A 1 183 ? -29.731 -5.028 15.379 1.00 58.78 183 GLY A N 1
ATOM 1350 C CA . GLY A 1 183 ? -30.880 -5.447 14.565 1.00 58.78 183 GLY A CA 1
ATOM 1351 C C . GLY A 1 183 ? -30.624 -6.629 13.624 1.00 58.78 183 GLY A C 1
ATOM 1352 O O . GLY A 1 183 ? -31.574 -7.142 13.036 1.00 58.78 183 GLY A O 1
ATOM 1353 N N . SER A 1 184 ? -29.390 -7.134 13.518 1.00 59.38 184 SER A N 1
ATOM 1354 C CA . SER A 1 184 ? -29.145 -8.419 12.849 1.00 59.38 184 SER A CA 1
ATOM 1355 C C . SER A 1 184 ? -29.573 -9.586 13.750 1.00 59.38 184 SER A C 1
ATOM 1357 O O . SER A 1 184 ? -28.821 -10.052 14.599 1.00 59.38 184 SER A O 1
ATOM 1359 N N . ARG A 1 185 ? -30.819 -10.056 13.592 1.00 41.81 185 ARG A N 1
ATOM 1360 C CA . ARG A 1 185 ? -31.285 -11.329 14.170 1.00 41.81 185 ARG A CA 1
ATOM 1361 C C . ARG A 1 185 ? -30.616 -12.489 13.426 1.00 41.81 185 ARG A C 1
ATOM 1363 O O . ARG A 1 185 ? -31.212 -13.071 12.528 1.00 41.81 185 ARG A O 1
ATOM 1370 N N . GLN A 1 186 ? -29.379 -12.817 13.777 1.00 43.91 186 GLN A N 1
ATOM 1371 C CA . GLN A 1 186 ? -28.851 -14.155 13.519 1.00 43.91 186 GLN A CA 1
ATOM 1372 C C . GLN A 1 186 ? -29.087 -15.012 14.760 1.00 43.91 186 GLN A C 1
ATOM 1374 O O . GLN A 1 186 ? -28.808 -14.593 15.883 1.00 43.91 186 GLN A O 1
ATOM 1379 N N . LEU A 1 187 ? -29.661 -16.192 14.534 1.00 39.38 187 LEU A N 1
ATOM 1380 C CA . LEU A 1 187 ? -29.857 -17.246 15.520 1.00 39.38 187 LEU A CA 1
ATOM 1381 C C . LEU A 1 187 ? -28.518 -17.553 16.202 1.00 39.38 187 LEU A C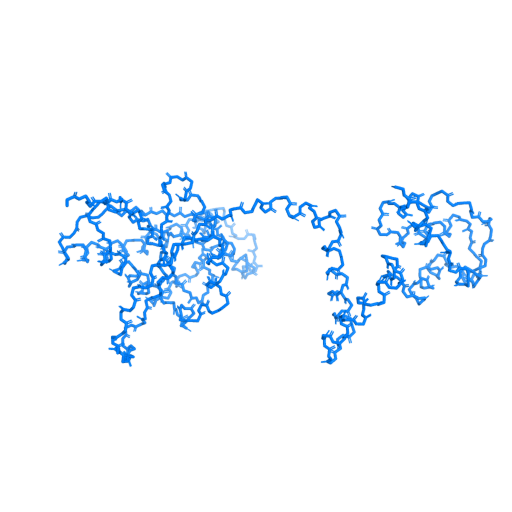 1
ATOM 1383 O O . LEU A 1 187 ? -27.647 -18.193 15.620 1.00 39.38 187 LEU A O 1
ATOM 1387 N N . GLN A 1 188 ? -28.355 -17.095 17.443 1.00 35.34 188 GLN A N 1
ATOM 1388 C CA . GLN A 1 188 ? -27.335 -17.612 18.348 1.00 35.34 188 GLN A CA 1
ATOM 1389 C C . GLN A 1 188 ? -27.778 -19.005 18.805 1.00 35.34 188 GLN A C 1
ATOM 1391 O O . GLN A 1 188 ? -28.325 -19.176 19.891 1.00 35.34 188 GLN A O 1
ATOM 1396 N N . THR A 1 189 ? -27.565 -20.022 17.973 1.00 31.47 189 THR A N 1
ATOM 1397 C CA . THR A 1 189 ? -27.402 -21.378 18.499 1.00 31.47 189 THR A CA 1
ATOM 1398 C C . THR A 1 189 ? -26.048 -21.432 19.185 1.00 31.47 189 THR A C 1
ATOM 1400 O O . THR A 1 189 ? -25.001 -21.275 18.560 1.00 31.47 189 THR A O 1
ATOM 1403 N N . ALA A 1 190 ? -26.103 -21.587 20.504 1.00 37.34 190 ALA A N 1
ATOM 1404 C CA . ALA A 1 190 ? -24.968 -21.782 21.377 1.00 37.34 190 ALA A CA 1
ATOM 1405 C C . ALA A 1 190 ? -24.120 -22.976 20.911 1.00 37.34 190 ALA A C 1
ATOM 1407 O O . ALA A 1 190 ? -24.498 -24.126 21.101 1.00 37.34 190 ALA A O 1
ATOM 1408 N N . VAL A 1 191 ? -22.947 -22.688 20.356 1.00 27.41 191 VAL A N 1
ATOM 1409 C CA . VAL A 1 191 ? -21.783 -23.574 20.429 1.00 27.41 191 VAL A CA 1
ATOM 1410 C C . VAL A 1 191 ? -20.640 -22.708 20.935 1.00 27.41 191 VAL A C 1
ATOM 1412 O O . VAL A 1 191 ? -19.873 -22.107 20.190 1.00 27.41 191 VAL A O 1
ATOM 1415 N N . GLN A 1 192 ? -20.605 -22.565 22.256 1.00 32.75 192 GLN A N 1
ATOM 1416 C CA . GLN A 1 192 ? -19.501 -21.963 22.987 1.00 32.75 192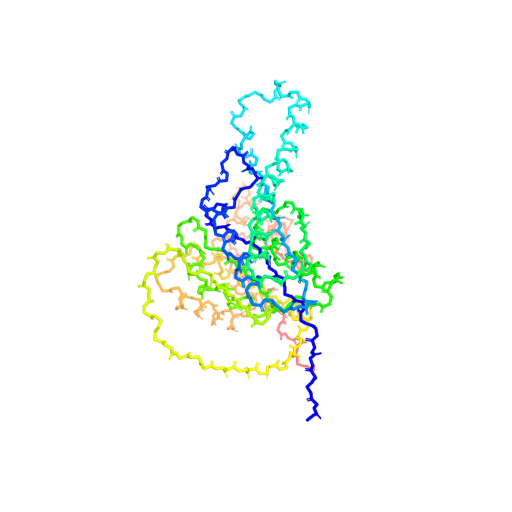 GLN A CA 1
ATOM 1417 C C . GLN A 1 192 ? -18.397 -23.020 23.121 1.00 32.75 192 GLN A C 1
ATOM 1419 O O . GLN A 1 192 ? -18.108 -23.501 24.213 1.00 32.75 192 GLN A O 1
ATOM 1424 N N . GLU A 1 193 ? -17.798 -23.424 22.002 1.00 23.69 193 GLU A N 1
ATOM 1425 C CA . GLU A 1 193 ? -16.590 -24.244 22.035 1.00 23.69 193 GLU A CA 1
ATOM 1426 C C . GLU A 1 193 ? -15.389 -23.340 22.316 1.00 23.69 193 GLU A C 1
ATOM 1428 O O . GLU A 1 193 ? -14.913 -22.572 21.480 1.00 23.69 193 GLU A O 1
ATOM 1433 N N . ARG A 1 194 ? -14.916 -23.413 23.564 1.00 28.45 194 ARG A N 1
ATOM 1434 C CA . ARG A 1 194 ? -13.630 -22.875 24.006 1.00 28.45 194 ARG A CA 1
ATOM 1435 C C . ARG A 1 194 ? -12.501 -23.651 23.324 1.00 28.45 194 ARG A C 1
ATOM 1437 O O . ARG A 1 194 ? -11.922 -24.553 23.922 1.00 28.45 194 ARG A O 1
ATOM 1444 N N . LEU A 1 195 ? -12.152 -23.278 22.098 1.00 21.44 195 LEU A N 1
ATOM 1445 C CA . LEU A 1 195 ? -10.900 -23.704 21.484 1.00 21.44 195 LEU A CA 1
ATOM 1446 C C . LEU A 1 195 ? -9.781 -22.743 21.917 1.00 21.44 195 LEU A C 1
ATOM 1448 O O . LEU A 1 195 ? -9.528 -21.714 21.294 1.00 21.44 195 LEU A O 1
ATOM 1452 N N . VAL A 1 196 ? -9.116 -23.072 23.026 1.00 23.47 196 VAL A N 1
ATOM 1453 C CA . VAL A 1 196 ? -7.858 -22.429 23.429 1.00 23.47 196 VAL A CA 1
ATOM 1454 C C . VAL A 1 196 ? -6.730 -23.102 22.647 1.00 23.47 196 VAL A C 1
ATOM 1456 O O . VAL A 1 196 ? -6.172 -24.104 23.086 1.00 23.47 196 VAL A O 1
ATOM 1459 N N . VAL A 1 197 ? -6.398 -22.572 21.467 1.00 21.34 197 VAL A N 1
ATOM 1460 C CA . VAL A 1 197 ? -5.207 -23.012 20.726 1.00 21.34 197 VAL A CA 1
ATOM 1461 C C . VAL A 1 197 ? -3.994 -22.244 21.250 1.00 21.34 197 VAL A C 1
ATOM 1463 O O . VAL A 1 197 ? -3.792 -21.065 20.957 1.00 21.34 197 VAL A O 1
ATOM 1466 N N . VAL A 1 198 ? -3.163 -22.921 22.042 1.00 23.77 198 VAL A N 1
ATOM 1467 C CA . VAL A 1 198 ? -1.829 -22.435 22.410 1.00 23.77 198 VAL A CA 1
ATOM 1468 C C . VAL A 1 198 ? -0.885 -22.717 21.243 1.00 23.77 198 VAL A C 1
ATOM 1470 O O . VAL A 1 198 ? -0.357 -23.818 21.120 1.00 23.77 198 VAL A O 1
ATOM 1473 N N . VAL A 1 199 ? -0.645 -21.718 20.391 1.00 26.34 199 VAL A N 1
ATOM 1474 C CA . VAL A 1 199 ? 0.433 -21.774 19.388 1.00 26.34 199 VAL A CA 1
ATOM 1475 C C . VAL A 1 199 ? 1.635 -20.983 19.898 1.00 26.34 199 VAL A C 1
ATOM 1477 O O . VAL A 1 199 ? 1.524 -19.795 20.224 1.00 26.34 199 VAL A O 1
ATOM 1480 N N . ARG A 1 200 ? 2.784 -21.661 20.000 1.00 26.05 200 ARG A N 1
ATOM 1481 C CA . ARG A 1 200 ? 4.096 -21.052 20.255 1.00 26.05 200 ARG A CA 1
ATOM 1482 C C . ARG A 1 200 ? 4.514 -20.251 19.017 1.00 26.05 200 ARG A C 1
ATOM 1484 O O . ARG A 1 200 ? 4.489 -20.778 17.912 1.00 26.05 200 ARG A O 1
ATOM 1491 N N . LYS A 1 201 ? 4.896 -18.988 19.207 1.00 34.28 201 LYS A N 1
ATOM 1492 C CA . LYS A 1 201 ? 5.417 -18.117 18.148 1.00 34.28 201 LYS A CA 1
ATOM 1493 C C . LYS A 1 201 ? 6.849 -18.557 17.813 1.00 34.28 201 LYS A C 1
ATOM 1495 O O . LYS A 1 201 ? 7.739 -18.357 18.632 1.00 34.28 201 LYS A O 1
ATOM 1500 N N . GLN A 1 202 ? 7.073 -19.137 16.635 1.00 36.25 202 GLN A N 1
ATOM 1501 C CA . GLN A 1 202 ? 8.363 -19.005 15.957 1.00 36.25 202 GLN A CA 1
ATOM 1502 C C . GLN A 1 202 ? 8.312 -17.660 15.235 1.00 36.25 202 GLN A C 1
ATOM 1504 O O . GLN A 1 202 ? 7.616 -17.509 14.237 1.00 36.25 202 GLN A O 1
ATOM 1509 N N . GLY A 1 203 ? 8.943 -16.643 15.818 1.00 34.53 203 GLY A N 1
ATOM 1510 C CA . GLY A 1 203 ? 9.217 -15.414 15.088 1.00 34.53 203 GLY A CA 1
ATOM 1511 C C . GLY A 1 203 ? 10.318 -15.725 14.089 1.00 34.53 203 GLY A C 1
ATOM 1512 O O . GLY A 1 203 ? 11.454 -15.922 14.504 1.00 34.53 203 GLY A O 1
ATOM 1513 N N . VAL A 1 204 ? 9.967 -15.827 12.811 1.00 44.81 204 VAL A N 1
ATOM 1514 C CA . VAL A 1 204 ? 10.958 -15.761 11.741 1.00 44.81 204 VAL A CA 1
ATOM 1515 C C . VAL A 1 204 ? 11.242 -14.280 11.524 1.00 44.81 204 VAL A C 1
ATOM 1517 O O . VAL A 1 204 ? 10.320 -13.473 11.385 1.00 44.81 204 VAL A O 1
ATOM 1520 N N . ASP A 1 205 ? 12.511 -13.913 11.624 1.00 48.97 205 ASP A N 1
ATOM 1521 C CA . ASP A 1 205 ? 12.977 -12.550 11.429 1.00 48.97 205 ASP A CA 1
ATOM 1522 C C . ASP A 1 205 ? 12.849 -12.204 9.936 1.00 48.97 205 ASP A C 1
ATOM 1524 O O . ASP A 1 205 ? 13.650 -12.634 9.108 1.00 48.97 205 ASP A O 1
ATOM 1528 N N . MET A 1 206 ? 11.786 -11.478 9.572 1.00 56.78 206 MET A N 1
ATOM 1529 C CA . MET A 1 206 ? 11.443 -11.134 8.180 1.00 56.78 206 MET A CA 1
ATOM 1530 C C . MET A 1 206 ? 12.566 -10.385 7.442 1.00 56.78 206 MET A C 1
ATOM 1532 O O . MET A 1 206 ? 12.544 -10.320 6.216 1.00 56.78 206 MET A O 1
ATOM 1536 N N . GLY A 1 207 ? 13.532 -9.804 8.164 1.00 70.81 207 GLY A N 1
ATOM 1537 C CA . GLY A 1 207 ? 14.676 -9.121 7.562 1.00 70.81 207 GLY A CA 1
ATOM 1538 C C . GLY A 1 207 ? 15.596 -10.065 6.788 1.00 70.81 207 GLY A C 1
ATOM 1539 O O . GLY A 1 207 ? 16.039 -9.721 5.695 1.00 70.81 207 GLY A O 1
ATOM 1540 N N . GLU A 1 208 ? 15.826 -11.274 7.303 1.00 72.94 208 GLU A N 1
ATOM 1541 C CA . GLU A 1 208 ? 16.742 -12.230 6.672 1.00 72.94 208 GLU A CA 1
ATOM 1542 C C . GLU A 1 208 ? 16.111 -12.886 5.432 1.00 72.94 208 GLU A C 1
ATOM 1544 O O . GLU A 1 208 ? 16.790 -13.133 4.436 1.00 72.94 208 GLU A O 1
ATOM 1549 N N . GLU A 1 209 ? 14.795 -13.124 5.450 1.00 70.50 209 GLU A N 1
ATOM 1550 C CA . GLU A 1 209 ? 14.072 -13.672 4.294 1.00 70.50 209 GLU A CA 1
ATOM 1551 C C . GLU A 1 209 ? 13.956 -12.664 3.148 1.00 70.50 209 GLU A C 1
ATOM 1553 O O . GLU A 1 209 ? 14.128 -13.042 1.988 1.00 70.50 209 GLU A O 1
ATOM 1558 N N . LEU A 1 210 ? 13.724 -11.380 3.452 1.00 69.94 210 LEU A N 1
ATOM 1559 C CA . LEU A 1 210 ? 13.705 -10.336 2.425 1.00 69.94 210 LEU A CA 1
ATOM 1560 C C . LEU A 1 210 ? 15.078 -10.181 1.765 1.00 69.94 210 LEU A C 1
ATOM 1562 O O . LEU A 1 210 ? 15.161 -10.040 0.549 1.00 69.94 210 LEU A O 1
ATOM 1566 N N . GLN A 1 211 ? 16.146 -10.246 2.561 1.00 74.31 211 GLN A N 1
ATOM 1567 C CA . GLN A 1 211 ? 17.511 -10.136 2.058 1.00 74.31 211 GLN A CA 1
ATOM 1568 C C . GLN A 1 211 ? 17.872 -11.321 1.150 1.00 74.31 211 GLN A C 1
ATOM 1570 O O . GLN A 1 211 ? 18.397 -11.119 0.058 1.00 74.31 211 GLN A O 1
ATOM 1575 N N . LYS A 1 212 ? 17.486 -12.547 1.528 1.00 76.75 212 LYS A N 1
ATOM 1576 C CA . LYS A 1 212 ? 17.639 -13.733 0.666 1.00 76.75 212 LYS A CA 1
ATOM 1577 C C . LYS A 1 212 ? 16.803 -13.638 -0.614 1.00 76.75 212 LYS A C 1
ATOM 1579 O O . LYS A 1 212 ? 17.248 -14.077 -1.672 1.00 76.75 212 LYS A O 1
ATOM 1584 N N . ALA A 1 213 ? 15.601 -13.063 -0.550 1.00 71.12 213 ALA A N 1
ATOM 1585 C CA . ALA A 1 213 ? 14.768 -12.862 -1.736 1.00 71.12 213 ALA A CA 1
ATOM 1586 C C . ALA A 1 213 ? 15.395 -11.873 -2.735 1.00 71.12 213 ALA A C 1
ATOM 1588 O O . ALA A 1 213 ? 15.263 -12.066 -3.949 1.00 71.12 213 ALA A O 1
ATOM 1589 N N . ASP A 1 214 ? 16.099 -10.860 -2.228 1.00 71.62 214 ASP A N 1
ATOM 1590 C CA . ASP A 1 214 ? 16.828 -9.875 -3.029 1.00 71.62 214 ASP A CA 1
ATOM 1591 C C . ASP A 1 214 ? 18.085 -10.493 -3.668 1.00 71.62 214 ASP A C 1
ATOM 1593 O O . ASP A 1 214 ? 18.303 -10.375 -4.873 1.00 71.62 214 ASP A O 1
ATOM 1597 N N . GLU A 1 215 ? 18.843 -11.293 -2.906 1.00 73.12 215 GLU A N 1
ATOM 1598 C CA . GLU A 1 215 ? 19.998 -12.054 -3.415 1.00 73.12 215 GLU A CA 1
ATOM 1599 C C . GLU A 1 215 ? 19.624 -13.014 -4.555 1.00 73.12 215 GLU A C 1
ATOM 1601 O O . GLU A 1 215 ? 20.393 -13.218 -5.500 1.00 73.12 215 GLU A O 1
ATOM 1606 N N . HIS A 1 216 ? 18.425 -13.595 -4.491 1.00 78.62 216 HIS A N 1
ATOM 1607 C CA . HIS A 1 216 ? 17.900 -14.486 -5.522 1.00 78.62 216 HIS A CA 1
ATOM 1608 C C . HIS A 1 216 ? 17.133 -13.764 -6.640 1.00 78.62 216 HIS A C 1
ATOM 1610 O O . HIS A 1 216 ? 16.606 -14.437 -7.527 1.00 78.62 216 HIS A O 1
ATOM 1616 N N . ARG A 1 217 ? 17.086 -12.421 -6.637 1.00 80.25 217 ARG A N 1
ATOM 1617 C CA . ARG A 1 217 ? 16.381 -11.589 -7.635 1.00 80.25 217 ARG A CA 1
ATOM 1618 C C . ARG A 1 217 ? 14.918 -12.004 -7.835 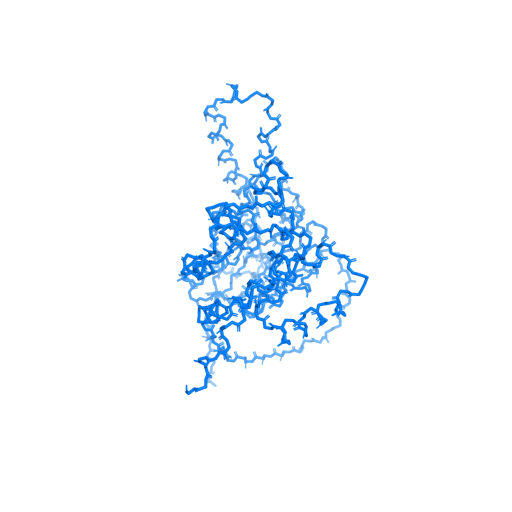1.00 80.25 217 ARG A C 1
ATOM 1620 O O . ARG A 1 217 ? 14.362 -11.876 -8.927 1.00 80.25 217 ARG A O 1
ATOM 1627 N N . ILE A 1 218 ? 14.272 -12.506 -6.781 1.00 84.94 218 ILE A N 1
ATOM 1628 C CA . ILE A 1 218 ? 12.889 -13.001 -6.855 1.00 84.94 218 ILE A CA 1
ATOM 1629 C C . ILE A 1 218 ? 11.945 -11.850 -7.217 1.00 84.94 218 ILE A C 1
ATOM 1631 O O . ILE A 1 218 ? 11.049 -12.018 -8.041 1.00 84.94 218 ILE A O 1
ATOM 1635 N N . LEU A 1 219 ? 12.177 -10.662 -6.653 1.00 81.06 219 LEU A N 1
ATOM 1636 C CA . LEU A 1 219 ? 11.368 -9.473 -6.928 1.00 81.06 219 LEU A CA 1
ATOM 1637 C C . LEU A 1 219 ? 11.443 -9.035 -8.396 1.00 81.06 219 LEU A C 1
ATOM 1639 O O . LEU A 1 219 ? 10.422 -8.673 -8.976 1.00 81.06 219 LEU A O 1
ATOM 1643 N N . GLU A 1 220 ? 12.622 -9.115 -9.015 1.00 80.44 220 GLU A N 1
ATOM 1644 C CA . GLU A 1 220 ? 12.793 -8.792 -10.435 1.00 80.44 220 GLU A CA 1
ATOM 1645 C C . GLU A 1 220 ? 12.040 -9.786 -11.324 1.00 80.44 220 GLU A C 1
ATOM 1647 O O . GLU A 1 220 ? 11.295 -9.373 -12.208 1.00 80.44 220 GLU A O 1
ATOM 1652 N N . LEU A 1 221 ? 12.127 -11.086 -11.017 1.00 85.94 221 LEU A N 1
ATOM 1653 C CA . LEU A 1 221 ? 11.361 -12.117 -11.720 1.00 85.94 221 LEU A CA 1
ATOM 1654 C C . LEU A 1 221 ? 9.849 -11.848 -11.656 1.00 85.94 221 LEU A C 1
ATOM 1656 O O . LEU A 1 221 ? 9.161 -11.959 -12.668 1.00 85.94 221 LEU A O 1
ATOM 1660 N N . PHE A 1 222 ? 9.326 -11.486 -10.481 1.00 89.88 222 PHE A N 1
ATOM 1661 C CA . PHE A 1 222 ? 7.906 -11.162 -10.328 1.00 89.88 222 PHE A CA 1
ATOM 1662 C C . PHE A 1 222 ? 7.504 -9.909 -11.109 1.00 89.88 222 PHE A C 1
ATOM 1664 O O . PHE A 1 222 ? 6.438 -9.904 -11.727 1.00 89.88 222 PHE A O 1
ATOM 1671 N N . ASN A 1 223 ? 8.344 -8.872 -11.112 1.00 84.94 223 ASN A N 1
ATOM 1672 C CA . ASN A 1 223 ? 8.091 -7.660 -11.887 1.00 84.94 223 ASN A CA 1
ATOM 1673 C C . ASN A 1 223 ? 8.064 -7.948 -13.391 1.00 84.94 223 ASN A C 1
ATOM 1675 O O . ASN A 1 223 ? 7.142 -7.498 -14.071 1.00 84.94 223 ASN A O 1
ATOM 1679 N N . ASP A 1 224 ? 9.000 -8.750 -13.900 1.00 84.31 224 ASP A N 1
ATOM 1680 C CA . ASP A 1 224 ? 9.029 -9.098 -15.320 1.00 84.31 224 ASP A CA 1
ATOM 1681 C C . ASP A 1 224 ? 7.821 -9.950 -15.729 1.00 84.31 224 ASP A C 1
ATOM 1683 O O . ASP A 1 224 ? 7.199 -9.703 -16.762 1.00 84.31 224 ASP A O 1
ATOM 1687 N N . LEU A 1 225 ? 7.458 -10.949 -14.914 1.00 90.88 225 LEU A N 1
ATOM 1688 C CA . LEU A 1 225 ? 6.270 -11.771 -15.157 1.00 90.88 225 LEU A CA 1
ATOM 1689 C C . LEU A 1 225 ? 5.000 -10.913 -15.137 1.00 90.88 225 LEU A C 1
ATOM 1691 O O . LEU A 1 225 ? 4.106 -11.108 -15.961 1.00 90.88 225 LEU A O 1
ATOM 1695 N N . GLY A 1 226 ? 4.936 -9.933 -14.231 1.00 90.31 226 GLY A N 1
ATOM 1696 C CA . GLY A 1 226 ? 3.858 -8.950 -14.174 1.00 90.31 226 GLY A CA 1
ATOM 1697 C C . GLY A 1 226 ? 3.793 -8.072 -15.425 1.00 90.31 226 GLY A C 1
ATOM 1698 O O . GLY A 1 226 ? 2.707 -7.870 -15.972 1.00 90.31 226 GLY A O 1
ATOM 1699 N N . ALA A 1 227 ? 4.936 -7.591 -15.917 1.00 84.38 227 ALA A N 1
ATOM 1700 C CA . ALA A 1 227 ? 5.017 -6.811 -17.150 1.00 84.38 227 ALA A CA 1
ATOM 1701 C C . ALA A 1 227 ? 4.561 -7.632 -18.369 1.00 84.38 227 ALA A C 1
ATOM 1703 O O . ALA A 1 227 ? 3.716 -7.172 -19.139 1.00 84.38 227 ALA A O 1
ATOM 1704 N N . SER A 1 228 ? 5.039 -8.875 -18.482 1.00 86.94 228 SER A N 1
ATOM 1705 C CA . SER A 1 228 ? 4.689 -9.797 -19.568 1.00 86.94 228 SER A CA 1
ATOM 1706 C C . SER A 1 228 ? 3.186 -10.125 -19.579 1.00 86.94 228 SER A C 1
ATOM 1708 O O . SER A 1 228 ? 2.522 -10.068 -20.617 1.00 86.94 228 SER A O 1
ATOM 1710 N N . LEU A 1 229 ? 2.592 -10.341 -18.400 1.00 92.81 229 LEU A N 1
ATOM 1711 C CA . LEU A 1 229 ? 1.152 -10.565 -18.241 1.00 92.81 229 LEU A CA 1
ATOM 1712 C C . LEU A 1 229 ? 0.323 -9.335 -18.648 1.00 92.81 229 LEU A C 1
ATOM 1714 O O . LEU A 1 229 ? -0.681 -9.475 -19.350 1.00 92.81 229 LEU A O 1
ATOM 1718 N N . CYS A 1 230 ? 0.748 -8.131 -18.250 1.00 86.94 230 CYS A N 1
ATOM 1719 C CA . CYS A 1 230 ? 0.095 -6.873 -18.629 1.00 86.94 230 CYS A CA 1
ATOM 1720 C C . CYS A 1 230 ? 0.163 -6.594 -20.137 1.00 86.94 230 CYS A C 1
ATOM 1722 O O . CYS A 1 230 ? -0.780 -6.018 -20.691 1.00 86.94 230 CYS A O 1
ATOM 1724 N N . PHE A 1 231 ? 1.259 -6.991 -20.787 1.00 85.56 231 PHE A N 1
ATOM 1725 C CA . PHE A 1 231 ? 1.473 -6.805 -22.217 1.00 85.56 231 PHE A CA 1
ATOM 1726 C C . PHE A 1 231 ? 0.641 -7.789 -23.050 1.00 85.56 231 PHE A C 1
ATOM 1728 O O . PHE A 1 231 ? -0.169 -7.363 -23.875 1.00 85.56 231 PHE A O 1
ATOM 1735 N N . HIS A 1 232 ? 0.771 -9.094 -22.790 1.00 88.69 232 HIS A N 1
ATOM 1736 C CA . HIS A 1 232 ? 0.125 -10.133 -23.599 1.00 88.69 232 HIS A CA 1
ATOM 1737 C C . HIS A 1 232 ? -1.350 -10.374 -23.255 1.00 88.69 232 HIS A C 1
ATOM 1739 O O . HIS A 1 232 ? -2.095 -10.853 -24.108 1.00 88.69 232 HIS A O 1
ATOM 1745 N N . LYS A 1 233 ? -1.785 -10.050 -22.027 1.00 94.56 233 LYS A N 1
ATOM 1746 C CA . LYS A 1 233 ? -3.168 -10.231 -21.536 1.00 94.56 233 LYS A CA 1
ATOM 1747 C C . LYS A 1 233 ? -3.758 -11.611 -21.889 1.00 94.56 233 LYS A C 1
ATOM 1749 O O . LYS A 1 233 ? -4.811 -11.687 -22.528 1.00 94.56 233 LYS A O 1
ATOM 1754 N N . PRO A 1 234 ? -3.084 -12.708 -21.505 1.00 95.75 234 PRO A N 1
ATOM 1755 C CA . PRO A 1 234 ? -3.507 -14.057 -21.864 1.00 95.75 234 PRO A CA 1
ATOM 1756 C C . PRO A 1 234 ? -4.869 -14.402 -21.245 1.00 95.75 234 PRO A C 1
ATOM 1758 O O . PRO A 1 234 ? -5.175 -14.001 -20.123 1.00 95.75 234 PRO A O 1
ATOM 1761 N N . GLY A 1 235 ? -5.672 -15.201 -21.955 1.00 96.38 235 GLY A N 1
ATOM 1762 C CA . GLY A 1 235 ? -6.944 -15.711 -21.426 1.00 96.38 235 GLY A CA 1
ATOM 1763 C C . GLY A 1 235 ? -6.761 -16.698 -20.265 1.00 96.38 235 GLY A C 1
ATOM 1764 O O . GLY A 1 235 ? -7.545 -16.683 -19.320 1.00 96.38 235 GLY A O 1
ATOM 1765 N N . ASP A 1 236 ? -5.701 -17.514 -20.307 1.00 97.50 236 ASP A N 1
ATOM 1766 C CA . ASP A 1 236 ? -5.276 -18.376 -19.199 1.00 97.50 236 ASP A CA 1
ATOM 1767 C C . ASP A 1 236 ? -3.977 -17.846 -18.580 1.00 97.50 236 ASP A C 1
ATOM 1769 O O . ASP A 1 236 ? -2.865 -18.143 -19.024 1.00 97.50 236 ASP A O 1
ATOM 1773 N N . VAL A 1 237 ? -4.138 -17.051 -17.523 1.00 97.19 237 VAL A N 1
ATOM 1774 C CA . VAL A 1 237 ? -3.035 -16.434 -16.778 1.00 97.19 237 VAL A CA 1
ATOM 1775 C C . VAL A 1 237 ? -2.081 -17.478 -16.195 1.00 97.19 237 VAL A C 1
ATOM 1777 O O . VAL A 1 237 ? -0.865 -17.290 -16.215 1.00 97.19 237 VAL A O 1
ATOM 1780 N N . ARG A 1 238 ? -2.611 -18.587 -15.670 1.00 96.94 238 ARG A N 1
ATOM 1781 C CA . ARG A 1 238 ? -1.791 -19.593 -14.987 1.00 96.94 238 ARG A CA 1
ATOM 1782 C C . ARG A 1 238 ? -0.951 -20.378 -15.988 1.00 96.94 238 ARG A C 1
ATOM 1784 O O . ARG A 1 238 ? 0.230 -20.602 -15.728 1.00 96.94 238 ARG A O 1
ATOM 1791 N N . GLY A 1 239 ? -1.556 -20.785 -17.105 1.00 97.56 239 GLY A N 1
ATOM 1792 C CA . GLY A 1 239 ? -0.855 -21.473 -18.188 1.00 97.56 239 GLY A CA 1
ATOM 1793 C C . GLY A 1 239 ? 0.286 -20.629 -18.753 1.00 97.56 239 GLY A C 1
ATOM 1794 O O . GLY A 1 239 ? 1.407 -21.120 -18.879 1.00 97.56 239 GLY A O 1
ATOM 1795 N N . PHE A 1 240 ? 0.027 -19.340 -18.986 1.00 96.44 240 PHE A N 1
ATOM 1796 C CA . PHE A 1 240 ? 1.032 -18.395 -19.470 1.00 96.44 240 PHE A CA 1
ATOM 1797 C C . PHE A 1 240 ? 2.214 -18.236 -18.501 1.00 96.44 240 PHE A C 1
ATOM 1799 O O . PHE A 1 240 ? 3.362 -18.403 -18.901 1.00 96.44 240 PHE A O 1
ATOM 1806 N N . LEU A 1 241 ? 1.952 -17.994 -17.210 1.00 95.12 241 LEU A N 1
ATOM 1807 C CA . LEU A 1 241 ? 3.019 -17.840 -16.211 1.00 95.12 241 LEU A CA 1
ATOM 1808 C C . LEU A 1 241 ? 3.876 -19.107 -16.055 1.00 95.12 241 LEU A C 1
ATOM 1810 O O . LEU A 1 241 ? 5.087 -19.008 -15.873 1.00 95.12 241 LEU A O 1
ATOM 1814 N N . LEU A 1 242 ? 3.272 -20.298 -16.142 1.00 96.12 242 LEU A N 1
ATOM 1815 C CA . LEU A 1 242 ? 4.015 -21.563 -16.120 1.00 96.12 242 LEU A CA 1
ATOM 1816 C C . LEU A 1 242 ? 4.917 -21.718 -17.346 1.00 96.12 242 LEU A C 1
ATOM 1818 O O . LEU A 1 242 ? 6.057 -22.158 -17.206 1.00 96.12 242 LEU A O 1
ATOM 1822 N N . GLN A 1 243 ? 4.422 -21.352 -18.527 1.00 94.38 243 GLN A N 1
ATOM 1823 C CA . GLN A 1 243 ? 5.202 -21.401 -19.759 1.00 94.38 243 GLN A CA 1
ATOM 1824 C C . GLN A 1 243 ? 6.397 -20.440 -19.703 1.00 94.38 243 GLN A C 1
ATOM 1826 O O . GLN A 1 243 ? 7.513 -20.854 -20.013 1.00 94.38 243 GLN A O 1
ATOM 1831 N N . GLU A 1 244 ? 6.185 -19.206 -19.241 1.00 92.00 244 GLU A N 1
ATOM 1832 C CA . GLU A 1 244 ? 7.242 -18.204 -19.049 1.00 92.00 244 GLU A CA 1
ATOM 1833 C C . GLU A 1 244 ? 8.303 -18.668 -18.042 1.00 92.00 244 GLU A C 1
ATOM 1835 O O . GLU A 1 244 ? 9.504 -18.559 -18.291 1.00 92.00 244 GLU A O 1
ATOM 1840 N N . LEU A 1 245 ? 7.882 -19.257 -16.919 1.00 92.62 245 LEU A N 1
ATOM 1841 C CA . LEU A 1 245 ? 8.808 -19.821 -15.935 1.00 92.62 245 LEU A CA 1
ATOM 1842 C C . LEU A 1 245 ? 9.623 -20.989 -16.509 1.00 92.62 245 LEU A C 1
ATOM 1844 O O . LEU A 1 245 ? 10.833 -21.037 -16.305 1.00 92.62 245 LEU A O 1
ATOM 1848 N N . GLN A 1 246 ? 8.999 -21.899 -17.263 1.00 92.06 246 GLN A N 1
ATOM 1849 C CA . GLN A 1 246 ? 9.693 -23.016 -17.923 1.00 92.06 246 GLN A CA 1
ATOM 1850 C C . GLN A 1 246 ? 10.641 -22.559 -19.037 1.00 92.06 246 GLN A C 1
ATOM 1852 O O . GLN A 1 246 ? 11.628 -23.239 -19.337 1.00 92.06 246 GLN A O 1
ATOM 1857 N N . LEU A 1 247 ? 10.327 -21.445 -19.698 1.00 85.38 247 LEU A N 1
ATOM 1858 C CA . LEU A 1 247 ? 11.209 -20.827 -20.680 1.00 85.38 247 LEU A CA 1
ATOM 1859 C C . LEU A 1 247 ? 12.449 -20.265 -19.977 1.00 85.38 247 LEU A C 1
ATOM 1861 O O . LEU A 1 247 ? 13.565 -20.652 -20.316 1.00 85.38 247 LEU A O 1
ATOM 1865 N N . ARG A 1 248 ? 12.254 -19.479 -18.910 1.00 85.00 248 ARG A N 1
ATOM 1866 C CA . ARG A 1 248 ? 13.333 -18.925 -18.071 1.00 85.00 248 ARG A CA 1
ATOM 1867 C C . ARG A 1 248 ? 14.172 -19.995 -17.372 1.00 85.00 248 ARG A C 1
ATOM 1869 O O . ARG A 1 248 ? 15.364 -19.799 -17.171 1.00 85.00 248 ARG A O 1
ATOM 1876 N N . GLU A 1 249 ? 13.592 -21.136 -17.014 1.00 86.00 249 GLU A N 1
ATOM 1877 C CA . GLU A 1 249 ? 14.345 -22.265 -16.455 1.00 86.00 249 GLU A CA 1
ATOM 1878 C C . GLU A 1 249 ? 15.288 -22.889 -17.499 1.00 86.00 249 GLU A C 1
ATOM 1880 O O . GLU A 1 249 ? 16.439 -23.210 -17.192 1.00 86.00 249 GLU A O 1
ATOM 1885 N N . ARG A 1 250 ? 14.824 -23.027 -18.749 1.00 83.19 250 ARG A N 1
ATOM 1886 C CA . ARG A 1 250 ? 15.621 -23.596 -19.848 1.00 83.19 250 ARG A CA 1
ATOM 1887 C C . ARG A 1 250 ? 16.692 -22.637 -20.358 1.00 83.19 250 ARG A C 1
ATOM 1889 O O . ARG A 1 250 ? 17.832 -23.055 -20.562 1.00 83.19 250 ARG A O 1
ATOM 1896 N N . GLU A 1 251 ? 16.323 -21.380 -20.558 1.00 77.50 251 GLU A N 1
ATOM 1897 C CA . GLU A 1 251 ? 17.158 -20.335 -21.163 1.00 77.50 251 GLU A CA 1
ATOM 1898 C C . GLU A 1 251 ? 17.966 -19.537 -20.122 1.00 77.50 251 GLU A C 1
ATOM 1900 O O . GLU A 1 251 ? 18.881 -18.789 -20.462 1.00 77.50 251 GLU A O 1
ATOM 1905 N N . GLY A 1 252 ? 17.679 -19.738 -18.833 1.00 73.06 252 GLY A N 1
ATOM 1906 C CA . GLY A 1 252 ? 18.322 -19.051 -17.720 1.00 73.06 252 GLY A CA 1
ATOM 1907 C C . GLY A 1 252 ? 17.796 -17.630 -17.498 1.00 73.06 252 GLY A C 1
ATOM 1908 O O . GLY A 1 252 ? 16.872 -17.150 -18.152 1.00 73.06 252 GLY A O 1
ATOM 1909 N N . ALA A 1 253 ? 18.436 -16.910 -16.573 1.00 62.94 253 ALA A N 1
ATOM 1910 C CA . ALA A 1 253 ? 18.091 -15.525 -16.222 1.00 62.94 253 ALA A CA 1
ATOM 1911 C C . ALA A 1 253 ? 18.270 -14.511 -17.376 1.00 62.94 253 ALA A C 1
ATOM 1913 O O . ALA A 1 253 ? 17.996 -13.326 -17.201 1.00 62.94 253 ALA A O 1
ATOM 1914 N N . SER A 1 254 ? 18.752 -14.968 -18.533 1.00 59.59 254 SER A N 1
ATOM 1915 C CA . SER A 1 254 ? 19.006 -14.168 -19.731 1.00 59.59 254 SER A CA 1
ATOM 1916 C C . SER A 1 254 ? 17.851 -14.204 -20.741 1.00 59.59 254 SER A C 1
ATOM 1918 O O . SER A 1 254 ? 17.898 -13.465 -21.719 1.00 59.59 254 SER A O 1
ATOM 1920 N N . ALA A 1 255 ? 16.807 -15.005 -20.498 1.00 57.81 255 ALA A N 1
ATOM 1921 C CA . ALA A 1 255 ? 15.660 -15.198 -21.396 1.00 57.81 255 ALA A CA 1
ATOM 1922 C C . ALA A 1 255 ? 14.749 -13.962 -21.573 1.00 57.81 255 ALA A C 1
ATOM 1924 O O . ALA A 1 255 ? 13.735 -14.030 -22.254 1.00 57.81 255 ALA A O 1
ATOM 1925 N N . GLY A 1 256 ? 15.048 -12.851 -20.896 1.00 56.09 256 GLY A N 1
ATOM 1926 C CA . GLY A 1 256 ? 14.008 -11.894 -20.533 1.00 56.09 256 GLY A CA 1
ATOM 1927 C C . GLY A 1 256 ? 13.845 -10.648 -21.390 1.00 56.09 256 GLY A C 1
ATOM 1928 O O . GLY A 1 256 ? 12.728 -10.163 -21.480 1.00 56.09 256 GLY A O 1
ATOM 1929 N N . ASN A 1 257 ? 14.900 -10.043 -21.938 1.00 62.66 257 ASN A N 1
ATOM 1930 C CA . ASN A 1 257 ? 14.813 -8.575 -21.927 1.00 62.66 257 ASN A CA 1
ATOM 1931 C C . ASN A 1 257 ? 14.515 -7.891 -23.250 1.00 62.66 257 ASN A C 1
ATOM 1933 O O . ASN A 1 257 ? 14.003 -6.780 -23.192 1.00 62.66 257 ASN A O 1
ATOM 1937 N N . PHE A 1 258 ? 14.823 -8.498 -24.398 1.00 67.69 258 PHE A N 1
ATOM 1938 C CA . PHE A 1 258 ? 14.571 -7.827 -25.669 1.00 67.69 258 PHE A CA 1
ATOM 1939 C C . PHE A 1 258 ? 14.171 -8.804 -26.763 1.00 67.69 258 PHE A C 1
ATOM 1941 O O . PHE A 1 258 ? 14.927 -9.721 -27.099 1.00 67.69 258 PHE A O 1
ATOM 1948 N N . GLU A 1 259 ? 13.001 -8.574 -27.351 1.00 75.75 259 GLU A N 1
ATOM 1949 C CA . GLU A 1 259 ? 12.622 -9.226 -28.596 1.00 75.75 259 GLU A CA 1
ATOM 1950 C C . GLU A 1 259 ? 13.573 -8.790 -29.722 1.00 75.75 259 GLU A C 1
ATOM 1952 O O . GLU A 1 259 ? 14.106 -7.676 -29.730 1.00 75.75 259 GLU A O 1
ATOM 1957 N N . ASP A 1 260 ? 13.747 -9.635 -30.742 1.00 80.25 260 ASP A N 1
ATOM 1958 C CA . ASP A 1 260 ? 14.573 -9.296 -31.911 1.00 80.25 260 ASP A CA 1
ATOM 1959 C C . ASP A 1 260 ? 14.097 -7.994 -32.586 1.00 80.25 260 ASP A C 1
ATOM 1961 O O . ASP A 1 260 ? 14.893 -7.254 -33.171 1.00 80.25 260 ASP A O 1
ATOM 1965 N N . ALA A 1 261 ? 12.801 -7.685 -32.467 1.00 79.44 261 ALA A N 1
ATOM 1966 C CA . ALA A 1 261 ? 12.201 -6.439 -32.924 1.00 79.44 261 ALA A CA 1
ATOM 1967 C C . ALA A 1 261 ? 12.694 -5.212 -32.135 1.00 79.44 261 ALA A C 1
ATOM 1969 O O . ALA A 1 261 ? 12.974 -4.176 -32.740 1.00 79.44 261 ALA A O 1
ATOM 1970 N N . GLU A 1 262 ? 12.845 -5.324 -30.816 1.00 81.69 262 GLU A N 1
ATOM 1971 C CA . GLU A 1 262 ? 13.306 -4.240 -29.942 1.00 81.69 262 GLU A CA 1
ATOM 1972 C C . GLU A 1 262 ? 14.799 -3.985 -30.127 1.00 81.69 262 GLU A C 1
ATOM 1974 O O . GLU A 1 262 ? 15.219 -2.838 -30.287 1.00 81.69 262 GLU A O 1
ATOM 1979 N N . ILE A 1 263 ? 15.595 -5.056 -30.230 1.00 86.12 263 ILE A N 1
ATOM 1980 C CA . ILE A 1 263 ? 17.018 -4.961 -30.576 1.00 86.12 263 ILE A CA 1
ATOM 1981 C C . ILE A 1 263 ? 17.157 -4.242 -31.922 1.00 86.12 263 ILE A C 1
ATOM 1983 O O . ILE A 1 263 ? 17.901 -3.268 -32.044 1.00 86.12 263 ILE A O 1
ATOM 1987 N N . LYS A 1 264 ? 16.379 -4.653 -32.929 1.00 87.44 264 LYS A N 1
ATOM 1988 C CA . LYS A 1 264 ? 16.382 -4.006 -34.244 1.00 87.44 264 LYS A CA 1
ATOM 1989 C C . LYS A 1 264 ? 15.976 -2.533 -34.170 1.00 87.44 264 LYS A C 1
ATOM 1991 O O . LYS A 1 264 ? 16.594 -1.715 -34.844 1.00 87.44 264 LYS A O 1
ATOM 1996 N N . ALA A 1 265 ? 14.985 -2.177 -33.355 1.00 86.75 265 ALA A N 1
ATOM 1997 C CA . ALA A 1 265 ? 14.568 -0.789 -33.177 1.00 86.75 265 ALA A CA 1
ATOM 1998 C C . ALA A 1 265 ? 15.688 0.077 -32.576 1.00 86.75 265 ALA A C 1
ATOM 2000 O O . ALA A 1 265 ? 15.962 1.161 -33.092 1.00 86.75 265 ALA A O 1
ATOM 2001 N N . VAL A 1 266 ? 16.382 -0.415 -31.546 1.00 89.62 266 VAL A N 1
ATOM 2002 C CA . VAL A 1 266 ? 17.491 0.310 -30.906 1.00 89.62 266 VAL A CA 1
ATOM 2003 C C . VAL A 1 266 ? 18.680 0.478 -31.855 1.00 89.62 266 VAL A C 1
ATOM 2005 O O . VAL A 1 266 ? 19.246 1.567 -31.950 1.00 89.62 266 VAL A O 1
ATOM 2008 N N . PHE A 1 267 ? 19.029 -0.555 -32.622 1.00 90.31 267 PHE A N 1
ATOM 2009 C CA . PHE A 1 267 ? 20.103 -0.454 -33.613 1.00 90.31 267 PHE A CA 1
ATOM 2010 C C . PHE A 1 267 ? 19.733 0.434 -34.811 1.00 90.31 267 PHE A C 1
ATOM 2012 O O . PHE A 1 267 ? 20.582 1.182 -35.293 1.00 90.31 267 PHE A O 1
ATOM 2019 N N . ASN A 1 268 ? 18.467 0.446 -35.236 1.00 88.25 268 ASN A N 1
ATOM 2020 C CA . ASN A 1 268 ? 17.983 1.386 -36.251 1.00 88.25 268 ASN A CA 1
ATOM 2021 C C . ASN A 1 268 ? 18.020 2.843 -35.759 1.00 88.25 268 ASN A C 1
ATOM 2023 O O . ASN A 1 268 ? 18.283 3.742 -36.550 1.00 88.25 268 ASN A O 1
ATOM 2027 N N . LEU A 1 269 ? 17.782 3.093 -34.465 1.00 87.38 269 LEU A N 1
ATOM 2028 C CA . LEU A 1 269 ? 17.927 4.429 -33.870 1.00 87.38 269 LEU A CA 1
ATOM 2029 C C . LEU A 1 269 ? 19.390 4.885 -33.811 1.00 87.38 269 LEU A C 1
ATOM 2031 O O . LEU A 1 269 ? 19.661 6.084 -33.872 1.00 87.38 269 LEU A O 1
ATOM 2035 N N . ALA A 1 270 ? 20.333 3.949 -33.694 1.00 89.25 270 ALA A N 1
ATOM 2036 C CA . ALA A 1 270 ? 21.759 4.250 -33.746 1.00 89.25 270 ALA A CA 1
ATOM 2037 C C . ALA A 1 270 ? 22.245 4.549 -35.181 1.00 89.25 270 ALA A C 1
ATOM 2039 O O . ALA A 1 270 ? 23.137 5.384 -35.354 1.00 89.25 270 ALA A O 1
ATOM 2040 N N . ASP A 1 271 ? 21.631 3.933 -36.199 1.00 90.94 271 ASP A N 1
ATOM 2041 C CA . ASP A 1 271 ? 21.850 4.213 -37.628 1.00 90.94 271 ASP A CA 1
ATOM 2042 C C . ASP A 1 271 ? 20.942 5.346 -38.142 1.00 90.94 271 ASP A C 1
ATOM 2044 O O . ASP A 1 271 ? 20.078 5.163 -39.003 1.00 90.94 271 ASP A O 1
ATOM 2048 N N . LEU A 1 272 ? 21.152 6.557 -37.618 1.00 85.75 272 LEU A N 1
ATOM 2049 C CA . LEU A 1 272 ? 20.389 7.756 -38.003 1.00 85.75 272 LEU A CA 1
ATOM 2050 C C . LEU A 1 272 ? 20.402 8.040 -39.514 1.00 85.75 272 LEU A C 1
ATOM 2052 O O . LEU A 1 272 ? 19.477 8.669 -40.023 1.00 85.75 272 LEU A O 1
ATOM 2056 N N . MET A 1 273 ? 21.446 7.606 -40.225 1.00 86.69 273 MET A N 1
ATOM 2057 C CA . MET A 1 273 ? 21.609 7.851 -41.660 1.00 86.69 273 MET A CA 1
ATOM 2058 C C . MET A 1 273 ? 21.096 6.704 -42.541 1.00 86.69 273 MET A C 1
ATOM 2060 O O . MET A 1 273 ? 21.149 6.833 -43.762 1.00 86.69 273 MET A O 1
ATOM 2064 N N . GLN A 1 274 ? 20.592 5.611 -41.952 1.00 86.94 274 GLN A N 1
ATOM 2065 C CA . GLN A 1 274 ? 20.134 4.408 -42.661 1.00 86.94 274 GLN A CA 1
ATOM 2066 C C . GLN A 1 274 ? 21.179 3.854 -43.642 1.00 86.94 274 GLN A C 1
ATOM 2068 O O . GLN A 1 274 ? 20.844 3.336 -44.709 1.00 86.94 274 GLN A O 1
ATOM 2073 N N . MET A 1 275 ? 22.461 3.980 -43.296 1.00 87.62 275 MET A N 1
ATOM 2074 C CA . MET A 1 275 ? 23.555 3.507 -44.144 1.00 87.62 275 MET A CA 1
ATOM 2075 C C . MET A 1 275 ? 23.730 1.986 -44.068 1.00 87.62 275 MET A C 1
ATOM 2077 O O . MET A 1 275 ? 24.470 1.409 -44.864 1.00 87.62 275 MET A O 1
ATOM 2081 N N . GLY A 1 276 ? 23.068 1.326 -43.113 1.00 89.62 276 GLY A N 1
ATOM 2082 C CA . GLY A 1 276 ? 23.187 -0.106 -42.868 1.00 89.62 276 GLY A CA 1
ATOM 2083 C C . GLY A 1 276 ? 24.499 -0.498 -42.188 1.00 89.62 276 GLY A C 1
ATOM 2084 O O . GLY A 1 276 ? 24.741 -1.689 -41.982 1.00 89.62 276 GLY A O 1
ATOM 2085 N N . VAL A 1 277 ? 25.332 0.478 -41.819 1.00 91.94 277 VAL A N 1
ATOM 2086 C CA . VAL A 1 277 ? 26.618 0.303 -41.139 1.00 91.94 277 VAL A CA 1
ATOM 2087 C C . VAL A 1 277 ? 26.672 1.276 -39.971 1.00 91.94 277 VAL A C 1
ATOM 2089 O O . VAL A 1 277 ? 26.402 2.464 -40.132 1.00 91.94 277 VAL A O 1
ATOM 2092 N N . ILE A 1 278 ? 27.023 0.765 -38.797 1.00 93.06 278 ILE A N 1
ATOM 2093 C CA . ILE A 1 278 ? 27.196 1.554 -37.577 1.00 93.06 278 ILE A CA 1
ATOM 2094 C C . ILE A 1 278 ? 28.657 1.499 -37.139 1.00 93.06 278 ILE A C 1
ATOM 2096 O O . ILE A 1 278 ? 29.317 0.461 -37.246 1.00 93.06 278 ILE A O 1
ATOM 2100 N N . SER A 1 279 ? 29.156 2.627 -36.636 1.00 94.69 279 SER A N 1
ATOM 2101 C CA . SER A 1 279 ? 30.489 2.699 -36.033 1.00 94.69 279 SER A CA 1
ATOM 2102 C C . SER A 1 279 ? 30.532 1.957 -34.697 1.00 94.69 279 SER A C 1
ATOM 2104 O O . SER A 1 279 ? 29.509 1.832 -34.015 1.00 94.69 279 SER A O 1
ATOM 2106 N N . GLU A 1 280 ? 31.727 1.536 -34.273 1.00 94.75 280 GLU A N 1
ATOM 2107 C CA . GLU A 1 280 ? 31.948 0.936 -32.948 1.00 94.75 280 GLU A CA 1
ATOM 2108 C C . GLU A 1 280 ? 31.297 1.756 -31.818 1.00 94.75 280 GLU A C 1
ATOM 2110 O O . GLU A 1 280 ? 30.605 1.211 -30.956 1.00 94.75 280 GLU A O 1
ATOM 2115 N N . VAL A 1 281 ? 31.487 3.078 -31.826 1.00 94.69 281 VAL A N 1
ATOM 2116 C CA . VAL A 1 281 ? 30.994 3.967 -30.763 1.00 94.69 281 VAL A CA 1
ATOM 2117 C C . VAL A 1 281 ? 29.464 3.974 -30.714 1.00 94.69 281 VAL A C 1
ATOM 2119 O O . VAL A 1 281 ? 28.874 3.949 -29.632 1.00 94.69 281 VAL A O 1
ATOM 2122 N N . GLN A 1 282 ? 28.805 3.969 -31.876 1.00 93.38 282 GLN A N 1
ATOM 2123 C CA . GLN A 1 282 ? 27.344 3.898 -31.967 1.00 93.38 282 GLN A CA 1
ATOM 2124 C C . GLN A 1 282 ? 26.819 2.532 -31.525 1.00 93.38 282 GLN A C 1
ATOM 2126 O O . GLN A 1 282 ? 25.858 2.476 -30.758 1.00 93.38 282 GLN A O 1
ATOM 2131 N N . ALA A 1 283 ? 27.469 1.445 -31.947 1.00 93.75 283 ALA A N 1
ATOM 2132 C CA . ALA A 1 283 ? 27.111 0.090 -31.540 1.00 93.75 283 ALA A CA 1
ATOM 2133 C C . ALA A 1 283 ? 27.247 -0.099 -30.022 1.00 93.75 283 ALA A C 1
ATOM 2135 O O . ALA A 1 283 ? 26.332 -0.608 -29.376 1.00 93.75 283 ALA A O 1
ATOM 2136 N N . ARG A 1 284 ? 28.343 0.384 -29.424 1.00 93.94 284 ARG A N 1
ATOM 2137 C CA . ARG A 1 284 ? 28.556 0.337 -27.971 1.00 93.94 284 ARG A CA 1
ATOM 2138 C C . ARG A 1 284 ? 27.501 1.145 -27.223 1.00 93.94 284 ARG A C 1
ATOM 2140 O O . ARG A 1 284 ? 26.963 0.671 -26.228 1.00 93.94 284 ARG A O 1
ATOM 2147 N N . LYS A 1 285 ? 27.146 2.334 -27.718 1.00 94.00 285 LYS A N 1
ATOM 2148 C CA . LYS A 1 285 ? 26.093 3.167 -27.117 1.00 94.00 285 LYS A CA 1
ATOM 2149 C C . LYS A 1 285 ? 24.712 2.507 -27.200 1.00 94.00 285 LYS A C 1
ATOM 2151 O O . LYS A 1 285 ? 23.958 2.570 -26.232 1.00 94.00 285 LYS A O 1
ATOM 2156 N N . ALA A 1 286 ? 24.407 1.842 -28.314 1.00 92.44 286 ALA A N 1
ATOM 2157 C CA . ALA A 1 286 ? 23.188 1.054 -28.479 1.00 92.44 286 ALA A CA 1
ATOM 2158 C C . ALA A 1 286 ? 23.139 -0.112 -27.476 1.00 92.44 286 ALA A C 1
ATOM 2160 O O . ALA A 1 286 ? 22.156 -0.260 -26.753 1.00 92.44 286 ALA A O 1
ATOM 2161 N N . LEU A 1 287 ? 24.229 -0.874 -27.339 1.00 90.94 287 LEU A N 1
ATOM 2162 C CA . LEU A 1 287 ? 24.330 -1.967 -26.364 1.00 90.94 287 LEU A CA 1
ATOM 2163 C C . LEU A 1 287 ? 24.229 -1.475 -24.913 1.00 90.94 287 LEU A C 1
ATOM 2165 O O . LEU A 1 287 ? 23.533 -2.090 -24.110 1.00 90.94 287 LEU A O 1
ATOM 2169 N N . LEU A 1 288 ? 24.850 -0.340 -24.583 1.00 92.00 288 LEU A N 1
ATOM 2170 C CA . LEU A 1 288 ? 24.732 0.277 -23.258 1.00 92.00 288 LEU A CA 1
ATOM 2171 C C . LEU A 1 288 ? 23.302 0.738 -22.953 1.00 92.00 288 LEU A C 1
ATOM 2173 O O . LEU A 1 288 ? 22.896 0.698 -21.796 1.00 92.00 288 LEU A O 1
ATOM 2177 N N . SER A 1 289 ? 22.528 1.143 -23.967 1.00 90.50 289 SER A N 1
ATOM 2178 C CA . SER A 1 289 ? 21.114 1.504 -23.788 1.00 90.50 289 SER A CA 1
ATOM 2179 C C . SER A 1 289 ? 20.201 0.298 -23.541 1.00 90.50 289 SER A C 1
ATOM 2181 O O . SER A 1 289 ? 19.150 0.456 -22.930 1.00 90.50 289 SER A O 1
ATOM 2183 N N . LEU A 1 290 ? 20.625 -0.898 -23.965 1.00 85.88 290 LEU A N 1
ATOM 2184 C CA . LEU A 1 290 ? 19.946 -2.168 -23.687 1.00 85.88 290 LEU A CA 1
ATOM 2185 C C . LEU A 1 290 ? 20.377 -2.776 -22.336 1.00 85.88 290 LEU A C 1
ATOM 2187 O O . LEU A 1 290 ? 19.748 -3.707 -21.839 1.00 85.88 290 LEU A O 1
ATOM 2191 N N . ALA A 1 291 ? 21.462 -2.295 -21.725 1.00 84.62 291 ALA A N 1
ATOM 2192 C CA . ALA A 1 291 ? 21.978 -2.853 -20.481 1.00 84.62 291 ALA A CA 1
ATOM 2193 C C . ALA A 1 291 ? 21.167 -2.367 -19.265 1.00 84.62 291 ALA A C 1
ATOM 2195 O O . ALA A 1 291 ? 21.312 -1.230 -18.809 1.00 84.62 291 ALA A O 1
ATOM 2196 N N . ASN A 1 292 ? 20.369 -3.267 -18.686 1.00 78.31 292 ASN A N 1
ATOM 2197 C CA . ASN A 1 292 ? 19.519 -2.977 -17.524 1.00 78.31 292 ASN A CA 1
ATOM 2198 C C . ASN A 1 292 ? 20.226 -3.210 -16.178 1.00 78.31 292 ASN A C 1
ATOM 2200 O O . ASN A 1 292 ? 19.732 -2.767 -15.145 1.00 78.31 292 ASN A O 1
ATOM 2204 N N . SER A 1 293 ? 21.387 -3.879 -16.163 1.00 75.94 293 SER A N 1
ATOM 2205 C CA . SER A 1 293 ? 22.163 -4.122 -14.938 1.00 75.94 293 SER A CA 1
ATOM 2206 C C . SER A 1 293 ? 23.597 -3.607 -15.026 1.00 75.94 293 SER A C 1
ATOM 2208 O O . SER A 1 293 ? 24.177 -3.510 -16.107 1.00 75.94 293 SER A O 1
ATOM 2210 N N . GLN A 1 294 ? 24.192 -3.315 -13.866 1.00 76.62 294 GLN A N 1
ATOM 2211 C CA . GLN A 1 294 ? 25.575 -2.844 -13.769 1.00 76.62 294 GLN A CA 1
ATOM 2212 C C . GLN A 1 294 ? 26.570 -3.846 -14.373 1.00 76.62 294 GLN A C 1
ATOM 2214 O O . GLN A 1 294 ? 27.449 -3.461 -15.135 1.00 76.62 294 GLN A O 1
ATOM 2219 N N . LYS A 1 295 ? 26.355 -5.142 -14.132 1.00 77.88 295 LYS A N 1
ATOM 2220 C CA . LYS A 1 295 ? 27.176 -6.208 -14.710 1.00 77.88 295 LYS A CA 1
ATOM 2221 C C . LYS A 1 295 ? 27.112 -6.235 -16.242 1.00 77.88 295 LYS A C 1
ATOM 2223 O O . LYS A 1 295 ? 28.136 -6.377 -16.891 1.00 77.88 295 LYS A O 1
ATOM 2228 N N . GLN A 1 296 ? 25.926 -6.053 -16.826 1.00 79.88 296 GLN A N 1
ATOM 2229 C CA . GLN A 1 296 ? 25.782 -5.982 -18.286 1.00 79.88 296 GLN A CA 1
ATOM 2230 C C . GLN A 1 296 ? 26.512 -4.773 -18.876 1.00 79.88 296 GLN A C 1
ATOM 2232 O O . GLN A 1 296 ? 27.043 -4.872 -19.976 1.00 79.88 296 GLN A O 1
ATOM 2237 N N . LYS A 1 297 ? 26.552 -3.641 -18.163 1.00 87.75 297 LYS A N 1
ATOM 2238 C CA . LYS A 1 297 ? 27.310 -2.462 -18.602 1.00 87.75 297 LYS A CA 1
ATOM 2239 C C . LYS A 1 297 ? 28.808 -2.748 -18.629 1.00 87.75 297 LYS A C 1
ATOM 2241 O O . LYS A 1 297 ? 29.441 -2.491 -19.645 1.00 87.75 297 LYS A O 1
ATOM 2246 N N . GLU A 1 298 ? 29.336 -3.344 -17.563 1.00 87.06 298 GLU A N 1
ATOM 2247 C CA . GLU A 1 298 ? 30.743 -3.759 -17.474 1.00 87.06 298 GLU A CA 1
ATOM 2248 C C . GLU A 1 298 ? 31.101 -4.778 -18.564 1.00 87.06 298 GLU A C 1
ATOM 2250 O O . GLU A 1 298 ? 32.116 -4.632 -19.244 1.00 87.06 298 GLU A O 1
ATOM 2255 N N . ASP A 1 299 ? 30.228 -5.764 -18.796 1.00 87.38 299 ASP A N 1
ATOM 2256 C CA . ASP A 1 299 ? 30.406 -6.743 -19.867 1.00 87.38 299 ASP A CA 1
ATOM 2257 C C . ASP A 1 299 ? 30.423 -6.052 -21.241 1.00 87.38 299 ASP A C 1
ATOM 2259 O O . ASP A 1 299 ? 31.281 -6.364 -22.059 1.00 87.38 299 ASP A O 1
ATOM 2263 N N . VAL A 1 300 ? 29.533 -5.083 -21.498 1.00 91.12 300 VAL A N 1
ATOM 2264 C CA . VAL A 1 300 ? 29.504 -4.312 -22.756 1.00 91.12 300 VAL A CA 1
ATOM 2265 C C . VAL A 1 300 ? 30.753 -3.448 -22.937 1.00 91.12 300 VAL A C 1
ATOM 2267 O O . VAL A 1 300 ? 31.238 -3.305 -24.059 1.00 91.12 300 VAL A O 1
ATOM 2270 N N . GLU A 1 301 ? 31.295 -2.880 -21.862 1.00 92.88 301 GLU A N 1
ATOM 2271 C CA . GLU A 1 301 ? 32.541 -2.106 -21.889 1.00 92.88 301 GLU A CA 1
ATOM 2272 C C . GLU A 1 301 ? 33.758 -2.984 -22.201 1.00 92.88 301 GLU A C 1
ATOM 2274 O O . GLU A 1 301 ? 34.616 -2.579 -22.984 1.00 92.88 301 GLU A O 1
ATOM 2279 N N . ALA A 1 302 ? 33.792 -4.213 -21.684 1.00 93.69 302 ALA A N 1
ATOM 2280 C CA . ALA A 1 302 ? 34.886 -5.157 -21.905 1.00 93.69 302 ALA A CA 1
ATOM 2281 C C . ALA A 1 302 ? 34.910 -5.794 -23.310 1.00 93.69 302 ALA A C 1
ATOM 2283 O O . ALA A 1 302 ? 35.895 -6.441 -23.670 1.00 93.69 302 ALA A O 1
ATOM 2284 N N . ILE A 1 303 ? 33.851 -5.649 -24.116 1.00 91.44 303 ILE A N 1
ATOM 2285 C CA . ILE A 1 303 ? 33.817 -6.187 -25.485 1.00 91.44 303 ILE A CA 1
ATOM 2286 C C . ILE A 1 303 ? 34.695 -5.345 -26.409 1.00 91.44 303 ILE A C 1
ATOM 2288 O O . ILE A 1 303 ? 34.503 -4.133 -26.537 1.00 91.44 303 ILE A O 1
ATOM 2292 N N . GLU A 1 304 ? 35.575 -6.014 -27.149 1.00 93.56 304 GLU A N 1
ATOM 2293 C CA . GLU A 1 304 ? 36.221 -5.457 -28.335 1.00 93.56 304 GLU A CA 1
ATOM 2294 C C . GLU A 1 304 ? 35.290 -5.640 -29.542 1.00 93.56 304 GLU A C 1
ATOM 2296 O O . GLU A 1 304 ? 35.012 -6.761 -29.978 1.00 93.56 304 GLU A O 1
ATOM 2301 N N . LEU A 1 305 ? 34.747 -4.530 -30.043 1.00 91.00 305 LEU A N 1
ATOM 2302 C CA . LEU A 1 305 ? 33.876 -4.499 -31.215 1.00 91.00 305 LEU A CA 1
ATOM 2303 C C . LEU A 1 305 ? 34.712 -4.119 -32.450 1.00 91.00 305 LEU A C 1
ATOM 2305 O O . LEU A 1 305 ? 35.612 -3.289 -32.338 1.00 91.00 305 LEU A O 1
ATOM 2309 N N . PRO A 1 306 ? 34.439 -4.689 -33.636 1.00 91.62 306 PRO A N 1
ATOM 2310 C CA . PRO A 1 306 ? 35.112 -4.253 -34.852 1.00 91.62 306 PRO A CA 1
ATOM 2311 C C . PRO A 1 306 ? 34.713 -2.806 -35.212 1.00 91.62 306 PRO A C 1
ATOM 2313 O O . PRO A 1 306 ? 33.611 -2.371 -34.863 1.00 91.62 306 PRO A O 1
ATOM 2316 N N . PRO A 1 307 ? 35.579 -2.061 -35.930 1.00 90.12 307 PRO A N 1
ATOM 2317 C CA . PRO A 1 307 ? 35.396 -0.625 -36.174 1.00 90.12 307 PRO A CA 1
ATOM 2318 C C . PRO A 1 307 ? 34.118 -0.295 -36.958 1.00 90.12 307 PRO A C 1
ATOM 2320 O O . PRO A 1 307 ? 33.516 0.760 -36.746 1.00 90.12 307 PRO A O 1
ATOM 2323 N N . GLU A 1 308 ? 33.681 -1.212 -37.823 1.00 88.88 308 GLU A N 1
ATOM 2324 C CA . GLU A 1 308 ? 32.455 -1.107 -38.609 1.00 88.88 308 GLU A CA 1
ATOM 2325 C C . GLU A 1 308 ? 31.647 -2.400 -38.483 1.00 88.88 308 GLU A C 1
ATOM 2327 O O . GLU A 1 308 ? 32.159 -3.499 -38.715 1.00 88.88 308 GLU A O 1
ATOM 2332 N N . ILE A 1 309 ? 30.370 -2.269 -38.115 1.00 88.00 309 ILE A N 1
ATOM 2333 C CA . ILE A 1 309 ? 29.440 -3.391 -37.979 1.00 88.00 309 ILE A CA 1
ATOM 2334 C C . ILE A 1 309 ? 28.278 -3.156 -38.937 1.00 88.00 309 ILE A C 1
ATOM 2336 O O . ILE A 1 309 ? 27.597 -2.134 -38.861 1.00 88.00 309 ILE A O 1
ATOM 2340 N N . ALA A 1 310 ? 28.006 -4.111 -39.829 1.00 85.12 310 ALA A N 1
ATOM 2341 C CA . ALA A 1 310 ? 26.790 -4.055 -40.631 1.00 85.12 310 ALA A CA 1
ATOM 2342 C C . ALA A 1 310 ? 25.583 -4.271 -39.706 1.00 85.12 310 ALA A C 1
ATOM 2344 O O . ALA A 1 310 ? 25.497 -5.308 -39.040 1.00 85.12 310 ALA A O 1
ATOM 2345 N N . ALA A 1 311 ? 24.635 -3.334 -39.687 1.00 77.12 311 ALA A N 1
ATOM 2346 C CA . ALA A 1 311 ? 23.468 -3.360 -38.802 1.00 77.12 311 ALA A CA 1
ATOM 2347 C C . ALA A 1 311 ? 22.654 -4.663 -38.947 1.00 77.12 311 ALA A C 1
ATOM 2349 O O . ALA A 1 311 ? 22.164 -5.219 -37.966 1.00 77.12 311 ALA A O 1
ATOM 2350 N N . ALA A 1 312 ? 22.591 -5.217 -40.163 1.00 76.75 312 ALA A N 1
ATOM 2351 C CA . ALA A 1 312 ? 21.955 -6.506 -40.438 1.00 76.75 312 ALA A CA 1
ATOM 2352 C C . ALA A 1 312 ? 22.726 -7.707 -39.852 1.00 76.75 312 ALA A C 1
ATOM 2354 O O . ALA A 1 312 ? 22.118 -8.685 -39.421 1.00 76.75 312 ALA A O 1
ATOM 2355 N N . SER A 1 313 ? 24.061 -7.638 -39.814 1.00 73.88 313 SER A N 1
ATOM 2356 C CA . SER A 1 313 ? 24.913 -8.715 -39.290 1.00 73.88 313 SER A CA 1
ATOM 2357 C C . SER A 1 313 ? 24.869 -8.800 -37.762 1.00 73.88 313 SER A C 1
ATOM 2359 O O . SER A 1 313 ? 24.825 -9.911 -37.228 1.00 73.88 313 SER A O 1
ATOM 2361 N N . ALA A 1 314 ? 24.753 -7.650 -37.084 1.00 67.06 314 ALA A N 1
ATOM 2362 C CA . ALA A 1 314 ? 24.648 -7.540 -35.628 1.00 67.06 314 ALA A CA 1
ATOM 2363 C C . ALA A 1 314 ? 23.435 -8.295 -35.052 1.00 67.06 314 ALA A C 1
ATOM 2365 O O . ALA A 1 314 ? 23.497 -8.805 -33.938 1.00 67.06 314 ALA A O 1
ATOM 2366 N N . LEU A 1 315 ? 22.355 -8.412 -35.833 1.00 64.44 315 LEU A N 1
ATOM 2367 C CA . LEU A 1 315 ? 21.140 -9.147 -35.465 1.00 64.44 315 LEU A CA 1
ATOM 2368 C C . LEU A 1 315 ? 21.313 -10.670 -35.568 1.00 64.44 315 LEU A C 1
ATOM 2370 O O . LEU A 1 315 ? 20.706 -11.415 -34.804 1.00 64.44 315 LEU A O 1
ATOM 2374 N N . SER A 1 316 ? 22.136 -11.141 -36.511 1.00 60.00 316 SER A N 1
ATOM 2375 C CA . SER A 1 316 ? 22.380 -12.578 -36.709 1.00 60.00 316 SER A CA 1
ATOM 2376 C C . SER A 1 316 ? 23.370 -13.137 -35.692 1.00 60.00 316 SER A C 1
ATOM 2378 O O . SER A 1 316 ? 23.233 -14.266 -35.221 1.00 60.00 316 SER A O 1
ATOM 2380 N N . SER A 1 317 ? 24.339 -12.317 -35.290 1.00 55.56 317 SER A N 1
ATOM 2381 C CA . SER A 1 317 ? 25.205 -12.596 -34.164 1.00 55.56 317 SER A CA 1
ATOM 2382 C C . SER A 1 317 ? 24.504 -12.131 -32.896 1.00 55.56 317 SER A C 1
ATOM 2384 O O . SER A 1 317 ? 24.978 -11.181 -32.280 1.00 55.56 317 SER A O 1
ATOM 2386 N N . LYS A 1 318 ? 23.393 -12.778 -32.490 1.00 57.06 318 LYS A N 1
ATOM 2387 C CA . LYS A 1 318 ? 22.945 -12.692 -31.089 1.00 57.06 318 LYS A CA 1
ATOM 2388 C C . LYS A 1 318 ? 24.187 -12.968 -30.267 1.00 57.06 318 LYS A C 1
ATOM 2390 O O . LYS A 1 318 ? 24.710 -14.090 -30.329 1.00 57.06 318 LYS A O 1
ATOM 2395 N N . PRO A 1 319 ? 24.766 -11.953 -29.622 1.00 52.16 319 PRO A N 1
ATOM 2396 C CA . PRO A 1 319 ? 26.073 -12.155 -29.085 1.00 52.16 319 PRO A CA 1
ATOM 2397 C C . PRO A 1 319 ? 25.855 -13.153 -27.951 1.00 52.16 319 PRO A C 1
ATOM 2399 O O . PRO A 1 319 ? 25.057 -12.909 -27.047 1.00 52.16 319 PRO A O 1
ATOM 2402 N N . LYS A 1 320 ? 26.565 -14.289 -27.971 1.00 50.44 320 LYS A N 1
ATOM 2403 C CA . LYS A 1 320 ? 26.621 -15.262 -26.854 1.00 50.44 320 LYS A CA 1
ATOM 2404 C C . LYS A 1 320 ? 27.133 -14.632 -25.535 1.00 50.44 320 LYS A C 1
ATOM 2406 O O . LYS A 1 320 ? 27.483 -15.328 -24.589 1.00 50.44 320 LYS A O 1
ATOM 2411 N N . LEU A 1 321 ? 27.218 -13.306 -25.496 1.00 46.62 321 LEU A N 1
ATOM 2412 C CA . LEU A 1 321 ? 27.617 -12.409 -24.433 1.00 46.62 321 LEU A CA 1
ATOM 2413 C C . LEU A 1 321 ? 26.703 -12.442 -23.213 1.00 46.62 321 LEU A C 1
ATOM 2415 O O . LEU A 1 321 ? 27.193 -12.177 -22.127 1.00 46.62 321 LEU A O 1
ATOM 2419 N N . LEU A 1 322 ? 25.437 -12.844 -23.350 1.00 51.06 322 LEU A N 1
ATOM 2420 C CA . LEU A 1 322 ? 24.541 -13.020 -22.198 1.00 51.06 322 LEU A CA 1
ATOM 2421 C C . LEU A 1 322 ? 24.464 -14.467 -21.677 1.00 51.06 322 LEU A C 1
ATOM 2423 O O . LEU A 1 322 ? 23.781 -14.714 -20.687 1.00 51.06 322 LEU A O 1
ATOM 2427 N N . ASP A 1 323 ? 25.172 -15.418 -22.298 1.00 46.59 323 ASP A N 1
ATOM 2428 C CA . ASP A 1 323 ? 25.094 -16.853 -21.958 1.00 46.59 323 ASP A CA 1
ATOM 2429 C C . ASP A 1 323 ? 26.351 -17.373 -21.215 1.00 46.59 323 ASP A C 1
ATOM 2431 O O . ASP A 1 323 ? 26.386 -18.473 -20.663 1.00 46.59 323 ASP A O 1
ATOM 2435 N N . LYS A 1 324 ? 27.422 -16.568 -21.127 1.00 47.78 324 LYS A N 1
ATOM 2436 C CA . LYS A 1 324 ? 28.700 -16.986 -20.508 1.00 47.78 324 LYS A CA 1
ATOM 2437 C C . LYS A 1 324 ? 28.691 -17.054 -18.975 1.00 47.78 324 LYS A C 1
ATOM 2439 O O . LYS A 1 324 ? 29.669 -17.509 -18.381 1.00 47.78 324 LYS A O 1
ATOM 2444 N N . THR A 1 325 ? 27.603 -16.680 -18.306 1.00 47.34 325 THR A N 1
ATOM 2445 C CA . THR A 1 325 ? 27.473 -16.771 -16.841 1.00 47.34 325 THR A CA 1
ATOM 2446 C C . THR A 1 325 ? 27.362 -18.202 -16.304 1.00 47.34 325 THR A C 1
ATOM 2448 O O . THR A 1 325 ? 27.405 -18.382 -15.087 1.00 47.34 325 THR A O 1
ATOM 2451 N N . ARG A 1 326 ? 27.265 -19.231 -17.160 1.00 43.81 326 ARG A N 1
ATOM 2452 C CA . ARG A 1 326 ? 27.027 -20.617 -16.721 1.00 43.81 326 ARG A CA 1
ATOM 2453 C C . ARG A 1 326 ? 28.281 -21.452 -16.415 1.00 43.81 326 ARG A C 1
ATOM 2455 O O . ARG A 1 326 ? 28.147 -22.505 -15.804 1.00 43.81 326 ARG A O 1
ATOM 2462 N N . THR A 1 327 ? 29.494 -21.010 -16.755 1.00 43.69 327 THR A N 1
ATOM 2463 C CA . THR A 1 327 ? 30.681 -21.897 -16.675 1.00 43.69 327 THR A CA 1
ATOM 2464 C C . THR A 1 327 ? 31.493 -21.867 -15.370 1.00 43.69 327 THR A C 1
ATOM 2466 O O . THR A 1 327 ? 32.433 -22.641 -15.261 1.00 43.69 327 THR A O 1
ATOM 2469 N N . ASN A 1 328 ? 31.143 -21.055 -14.359 1.00 38.88 328 ASN A N 1
ATOM 2470 C CA . ASN A 1 328 ? 31.958 -20.907 -13.130 1.00 38.88 328 ASN A CA 1
ATOM 2471 C C . ASN A 1 328 ? 31.252 -21.281 -11.803 1.00 38.88 328 ASN A C 1
ATOM 2473 O O . ASN A 1 328 ? 31.633 -20.777 -10.751 1.00 38.88 328 ASN A O 1
ATOM 2477 N N . ARG A 1 329 ? 30.231 -22.153 -11.803 1.00 38.91 329 ARG A N 1
ATOM 2478 C CA . ARG A 1 329 ? 29.574 -22.625 -10.554 1.00 38.91 329 ARG A CA 1
ATOM 2479 C C . ARG A 1 329 ? 29.532 -24.148 -10.386 1.00 38.91 329 ARG A C 1
ATOM 2481 O O . ARG A 1 329 ? 28.575 -24.696 -9.850 1.00 38.91 329 ARG A O 1
ATOM 2488 N N . SER A 1 330 ? 30.589 -24.827 -10.810 1.00 41.75 330 SER A N 1
ATOM 2489 C CA . SER A 1 330 ? 30.885 -26.192 -10.368 1.00 41.75 330 SER A CA 1
ATOM 2490 C C . SER A 1 330 ? 32.260 -26.209 -9.708 1.00 41.75 330 SER A C 1
ATOM 2492 O O . SER A 1 330 ? 33.255 -26.476 -10.378 1.00 41.75 330 SER A O 1
ATOM 2494 N N . ASN A 1 331 ? 32.287 -25.819 -8.432 1.00 35.12 331 ASN A N 1
ATOM 2495 C CA . ASN A 1 331 ? 33.201 -26.263 -7.376 1.00 35.12 331 ASN A CA 1
ATOM 2496 C C . ASN A 1 331 ? 32.640 -25.810 -6.028 1.00 35.12 331 ASN A C 1
ATOM 2498 O O . ASN A 1 331 ? 32.226 -24.632 -5.946 1.00 35.12 331 ASN A O 1
#

Secondary structure (DSSP, 8-state):
-----------------S------SS---HHHHHHHHHHHHHHHHHPPTT-EEEEEE-PBPPPGGGTTT-S-TTS--HHHHHHHHHHHHHHHHHHHHHHHHHHHHHHHHHT---EEEEEEPPPBSSHHHHHHHHHHHHHHHTT---EEEEPP-TTSTTT--TTHHHHHHHHS-SEEEEPPPTT----------------------HHHHHHHHHHTTHHHHHHHHHHHHHHH--S-HHHHHHHHHHHHHHHGGGSSS--HHHHHHHHHHH-TT--SEEEHHHHHHHHHHH--SHHHHHHHHH----SEEEHHHHHHS--GGGTGGGTT---

Radius of gyration: 30.22 Å; chains: 1; bounding box: 68×60×89 Å

Sequence (331 aa):
MLSFYHSGHIIGLIYCNGSVTVAFPARCAAQDIQGAKQAMRKAIDIAQPGDKIVALNIPKLVPEMMLSSMNDPGDATEETFAALANLPSRAGTNMQAQVKEAAEEEMKKLGKEISVDYKVTQPSGDVKSGILAACKIVLQQAEGASMLFLGPGVGGNGRELEPWADVYKANAPRVLHTCPPPGSRQLQTAVQERLVVVVRKQGVDMGEELQKADEHRILELFNDLGASLCFHKPGDVRGFLLQELQLREREGASAGNFEDAEIKAVFNLADLMQMGVISEVQARKALLSLANSQKQKEDVEAIELPPEIAAASALSSKPKLLDKTRTNRSN

Organism: NCBI:txid878477

Foldseek 3Di:
DDDPDDAAAAELEEFADDDQAPPDPPDPDVQSLVLRLQSLLVSLVPDDARYAYEYEDAHAPDPCVVVVPPPDPPPCDPVNVVVSVCSSVVVLVVSVVSSVVSNVVSCVVVVGDYHYHYDYDYHHNDVVVVVLVVQVVCVVVDVFHAEYGYTYHDPRPLVPCPVPVVVCCVRHHDDYDYDDDPPPPDDPPDPPPPPPDDDDDPDDPVVVVVVVCVVVCVVVLVVQLVVVCVVPVDPDSVVVSVVVVVQCVVQPPLSGADDLVRLLVLLVVLPPVPPQKHAPVSVLVSQCVSDPDPVSNVLSVPDDDPGIDRSVVVSVCPPCSSVVPPPPPDD

InterPro domains:
  IPR039879 EF-hand calcium-binding domain-containing protein 10 [PTHR21847] (215-299)

pLDDT: mean 70.51, std 21.95, range [21.0, 97.75]